Protein AF-A0A382N5K3-F1 (afdb_monomer_lite)

pLDDT: mean 93.01, std 13.48, range [30.44, 98.94]

InterPro domains:
  IPR003785 Creatininase/formamide hydrolase [PF02633] (1-190)
  IPR003785 Creatininase/formamide hydrolase [PTHR35005] (1-128)
  IPR024087 Creatininase-like superfamily [G3DSA:3.40.50.10310] (1-238)
  IPR024087 Creatininase-like superfamily [G3DSA:3.40.50.10310] (290-374)
  IPR024087 Creatininase-like superfamily [SSF102215] (1-227)
  IPR024087 Creatininase-like superfamily [SSF102215] (293-371)

Sequence (375 aa):
WMDVRDALNSGKTTAIIPTGGVEPNGPWLVTGKHNYVLRSNCDAIARELGNALCTPIVKLVPEGSIDPPSGHMQSPGTLSLQQETFEALLTDVAHSLKMHGFENIIFIGDSGGNQGGQRAVADALNSAWGSDAVVGHVQGYYDYGSVGQYMAEQGLVDGEGDGLHDDPVIALNMFHADPRSIRFDERVAAGFASINGVSIADRVKSLEYARQIVGFRAESTAGLIRETIENGGTLPAPQRQGGAGRGGRGRGAGPGGQQRPAPDPRTMGGGDCRANEYNCSDTPNPLPEAKTAWIEEMTWMDVRDAIASGKTTAIVSTGGIEPNGPWLVTGKHNYVLRANCPAIAANLGNAVCAPVIEFVPEGSIEPQSGHMRSP

Organism: NCBI:txid408172

Foldseek 3Di:
DVVVVVLVVVQLQEEEAEEFFQFFQFLFFFSRLRLLLCLLQVVLLSVLLVNHDYDRYNHEFAQADCVVGDHRSLFFLGHYDDLVVLLVVLLVVQLLSLLQRRQEYEYEYQDPRVQPSLQVSQVVVLVVCPNSHFGAYLDCLNPVVVLQVVVVVVVQHAAAALQANDALLSLLLSVLRPVLSRVLVQCLVLVNQDGNNGGPNPVVVSPVSNVVSSNVSSNVSSVSSVVQVVVRYYDPDPDPPDDDDDDDPDDDDDPPDPPDPDADSQAHSNGGCVSDVSRGVPDQSSGDADPALESSSHHSNNSSVLVVVQQPAEDAAEFEQFDDPPPDHRRNSQVVCVVCVRVVQVVVVNYGYYHYHYHDDQADSVVGDHRSVHD

Structure (mmCIF, N/CA/C/O backbone):
data_AF-A0A382N5K3-F1
#
_entry.id   AF-A0A382N5K3-F1
#
loop_
_atom_site.group_PDB
_atom_site.id
_atom_site.type_symbol
_atom_site.label_atom_id
_atom_site.label_alt_id
_atom_site.label_comp_id
_atom_site.label_asym_id
_atom_site.label_entity_id
_atom_site.label_seq_id
_atom_site.pdbx_PDB_ins_code
_atom_site.Cartn_x
_atom_site.Cartn_y
_atom_site.Cartn_z
_atom_site.occupancy
_atom_site.B_iso_or_equiv
_atom_site.auth_seq_id
_atom_site.auth_comp_id
_atom_site.auth_asym_id
_atom_site.auth_atom_id
_atom_site.pdbx_PDB_model_num
ATOM 1 N N . TRP A 1 1 ? -21.273 -8.707 7.351 1.00 89.00 1 TRP A N 1
ATOM 2 C CA . TRP A 1 1 ? -21.618 -7.954 8.570 1.00 89.00 1 TRP A CA 1
ATOM 3 C C . TRP A 1 1 ? -21.756 -8.894 9.762 1.00 89.00 1 TRP A C 1
ATOM 5 O O . TRP A 1 1 ? -21.170 -8.604 10.789 1.00 89.00 1 TRP A O 1
ATOM 15 N N . MET A 1 2 ? -22.435 -10.051 9.643 1.00 93.56 2 MET A N 1
ATOM 16 C CA . MET A 1 2 ? -22.533 -11.020 10.755 1.00 93.56 2 MET A CA 1
ATOM 17 C C . MET A 1 2 ? -21.156 -11.480 11.261 1.00 93.56 2 MET A C 1
ATOM 19 O O . MET A 1 2 ? -20.932 -11.425 12.462 1.00 93.56 2 MET A O 1
ATOM 23 N N . ASP A 1 3 ? -20.211 -11.791 10.365 1.00 94.25 3 ASP A N 1
ATOM 24 C CA . ASP A 1 3 ? -18.831 -12.128 10.758 1.00 94.25 3 ASP A CA 1
ATOM 25 C C . ASP A 1 3 ? -18.131 -10.994 11.526 1.00 94.25 3 ASP A C 1
ATOM 27 O O . ASP A 1 3 ? -17.411 -11.254 12.483 1.00 94.25 3 ASP A O 1
ATOM 31 N N . VAL A 1 4 ? -18.362 -9.732 11.139 1.00 94.38 4 VAL A N 1
ATOM 32 C CA . VAL A 1 4 ? -17.776 -8.554 11.809 1.00 94.38 4 VAL A CA 1
ATOM 33 C C . VAL A 1 4 ? -18.399 -8.366 13.191 1.00 94.38 4 VAL A C 1
ATOM 35 O O . VAL A 1 4 ? -17.679 -8.240 14.176 1.00 94.38 4 VAL A O 1
ATOM 38 N N . ARG A 1 5 ? -19.733 -8.435 13.288 1.00 94.62 5 ARG A N 1
ATOM 39 C CA . ARG A 1 5 ? -20.462 -8.416 14.563 1.00 94.62 5 ARG A CA 1
ATOM 40 C C . ARG A 1 5 ? -19.958 -9.510 15.507 1.00 94.62 5 ARG A C 1
ATOM 42 O O . ARG A 1 5 ? -19.714 -9.245 16.678 1.00 94.62 5 ARG A O 1
ATOM 49 N N . ASP A 1 6 ? -19.832 -10.738 15.014 1.00 96.00 6 ASP A N 1
ATOM 50 C CA . ASP A 1 6 ? -19.442 -11.882 15.839 1.00 96.00 6 ASP A CA 1
ATOM 51 C C . ASP A 1 6 ? -17.968 -11.796 16.250 1.00 96.00 6 ASP A C 1
ATOM 53 O O . ASP A 1 6 ? -17.633 -12.117 17.389 1.00 96.00 6 ASP A O 1
ATOM 57 N N . ALA A 1 7 ? -17.105 -11.265 15.379 1.00 96.56 7 ALA A N 1
ATOM 58 C CA . ALA A 1 7 ? -15.726 -10.937 15.710 1.00 96.56 7 ALA A CA 1
ATOM 59 C C . ALA A 1 7 ? -15.641 -9.899 16.844 1.00 96.56 7 ALA A C 1
ATOM 61 O O . ALA A 1 7 ? -14.952 -10.153 17.836 1.00 96.56 7 ALA A O 1
ATOM 62 N N . LEU A 1 8 ? -16.380 -8.787 16.747 1.00 96.75 8 LEU A N 1
ATOM 63 C CA . LEU A 1 8 ? -16.470 -7.769 17.804 1.00 96.75 8 LEU A CA 1
ATOM 64 C C . LEU A 1 8 ? -16.959 -8.389 19.123 1.00 96.75 8 LEU A C 1
ATOM 66 O O . LEU A 1 8 ? -16.294 -8.263 20.148 1.00 96.75 8 LEU A O 1
ATOM 70 N N . ASN A 1 9 ? -18.050 -9.164 19.081 1.00 97.19 9 ASN A N 1
ATOM 71 C CA . ASN A 1 9 ? -18.594 -9.869 20.249 1.00 97.19 9 ASN A CA 1
ATOM 72 C C . ASN A 1 9 ? -17.611 -10.882 20.863 1.00 97.19 9 ASN A C 1
ATOM 74 O O . ASN A 1 9 ? -17.694 -11.179 22.053 1.00 97.19 9 ASN A O 1
ATOM 78 N N . SER A 1 10 ? -16.691 -11.426 20.061 1.00 97.75 10 SER A N 1
ATOM 79 C CA . SER A 1 10 ? -15.629 -12.337 20.508 1.00 97.75 10 SER A CA 1
ATOM 80 C C . SER A 1 10 ? -14.368 -11.629 21.025 1.00 97.75 10 SER A C 1
ATOM 82 O O . SER A 1 10 ? -13.403 -12.302 21.383 1.00 97.75 10 SER A O 1
ATOM 84 N N . GLY A 1 11 ? -14.361 -10.292 21.079 1.00 97.62 11 GLY A N 1
ATOM 85 C CA . GLY A 1 11 ? -13.254 -9.495 21.616 1.00 97.62 11 GLY A CA 1
ATOM 86 C C . GLY A 1 11 ? -12.264 -8.971 20.573 1.00 97.62 11 GLY A C 1
ATOM 87 O O . GLY A 1 11 ? -11.154 -8.588 20.936 1.00 97.62 11 GLY A O 1
ATOM 88 N N . LYS A 1 12 ? -12.622 -8.940 19.281 1.00 98.25 12 LYS A N 1
ATOM 89 C CA . LYS A 1 12 ? -11.811 -8.276 18.246 1.00 98.25 12 LYS A CA 1
ATOM 90 C C . LYS A 1 12 ? -12.012 -6.754 18.284 1.00 98.25 12 LYS A C 1
ATOM 92 O O . LYS A 1 12 ? -12.734 -6.217 17.454 1.00 98.25 12 LYS A O 1
ATOM 97 N N . THR A 1 13 ? -11.414 -6.064 19.251 1.00 98.25 13 THR A N 1
ATOM 98 C CA . THR A 1 13 ? -11.670 -4.632 19.511 1.00 98.25 13 THR A CA 1
ATOM 99 C C . THR A 1 13 ? -10.758 -3.664 18.751 1.00 98.25 13 THR A C 1
ATOM 101 O O . THR A 1 13 ? -10.991 -2.454 18.787 1.00 98.25 13 THR A O 1
ATOM 104 N N . THR A 1 14 ? -9.745 -4.167 18.039 1.00 98.88 14 THR A N 1
ATOM 105 C CA . THR A 1 14 ? -8.771 -3.340 17.309 1.00 98.88 14 THR A CA 1
ATOM 106 C C . THR A 1 14 ? -9.018 -3.366 15.799 1.00 98.88 14 THR A C 1
ATOM 108 O O . THR A 1 14 ? -9.043 -4.431 15.184 1.00 98.88 14 THR A O 1
ATOM 111 N N . ALA A 1 15 ? -9.133 -2.197 15.176 1.00 98.88 15 ALA A N 1
ATOM 112 C CA . ALA A 1 15 ? -9.129 -2.035 13.727 1.00 98.88 15 ALA A CA 1
ATOM 113 C C . ALA A 1 15 ? -7.782 -1.479 13.253 1.00 98.88 15 ALA A C 1
ATOM 115 O O . ALA A 1 15 ? -7.290 -0.485 13.784 1.00 98.88 15 ALA A O 1
ATOM 116 N N . ILE A 1 16 ? -7.205 -2.095 12.223 1.00 98.94 16 ILE A N 1
ATOM 117 C CA . ILE A 1 16 ? -6.005 -1.613 11.537 1.00 98.94 16 ILE A CA 1
ATOM 118 C C . ILE A 1 16 ? -6.429 -1.025 10.192 1.00 98.94 16 ILE A C 1
ATOM 120 O O . ILE A 1 16 ? -7.045 -1.715 9.379 1.00 98.94 16 ILE A O 1
ATOM 124 N N . ILE A 1 17 ? -6.064 0.235 9.957 1.00 98.88 17 ILE A N 1
ATOM 125 C CA . ILE A 1 17 ? -6.248 0.968 8.705 1.00 98.88 17 ILE A CA 1
ATOM 126 C C . ILE A 1 17 ? -4.888 1.049 7.992 1.00 98.88 17 ILE A C 1
ATOM 128 O O . ILE A 1 17 ? -4.087 1.953 8.272 1.00 98.88 17 ILE A O 1
ATOM 132 N N . PRO A 1 18 ? -4.583 0.101 7.087 1.00 98.75 18 PRO A N 1
ATOM 133 C CA . PRO A 1 18 ? -3.370 0.143 6.286 1.00 98.75 18 PRO A CA 1
ATOM 134 C C . PRO A 1 18 ? -3.488 1.161 5.146 1.00 98.75 18 PRO A C 1
ATOM 136 O O . PRO A 1 18 ? -4.439 1.131 4.364 1.00 98.75 18 PRO A O 1
ATOM 139 N N . THR A 1 19 ? -2.488 2.032 5.006 1.00 98.62 19 THR A N 1
ATOM 140 C CA . THR A 1 19 ? -2.366 2.969 3.877 1.00 98.62 19 THR A CA 1
ATOM 141 C C . THR A 1 19 ? -1.149 2.608 3.032 1.00 98.62 19 THR A C 1
ATOM 143 O O . THR A 1 19 ? -0.037 2.467 3.548 1.00 98.62 19 THR A O 1
ATOM 146 N N . GLY A 1 20 ? -1.379 2.397 1.738 1.00 97.31 20 GLY A N 1
ATOM 147 C CA . GLY A 1 20 ? -0.373 1.978 0.771 1.00 97.31 20 GLY A CA 1
ATOM 148 C C . GLY A 1 20 ? 0.094 3.140 -0.095 1.00 97.31 20 GLY A C 1
ATOM 149 O O . GLY A 1 20 ? 0.580 4.127 0.445 1.00 97.31 20 GLY A O 1
ATOM 150 N N . GLY A 1 21 ? -0.042 2.995 -1.413 1.00 97.00 21 GLY A N 1
ATOM 151 C CA . GLY A 1 21 ? 0.342 4.000 -2.406 1.00 97.00 21 GLY A CA 1
ATOM 152 C C . GLY A 1 21 ? 0.376 3.435 -3.827 1.00 97.00 21 GLY A C 1
ATOM 153 O O . GLY A 1 21 ? 0.348 2.212 -4.022 1.00 97.00 21 GLY A O 1
ATOM 154 N N . VAL A 1 22 ? 0.414 4.325 -4.820 1.00 98.19 22 VAL A N 1
ATOM 155 C CA . VAL A 1 22 ? 0.594 3.989 -6.242 1.00 98.19 22 VAL A CA 1
ATOM 156 C C . VAL A 1 22 ? 1.624 4.952 -6.812 1.00 98.19 22 VAL A C 1
ATOM 158 O O . VAL A 1 22 ? 1.300 6.089 -7.150 1.00 98.19 22 VAL A O 1
ATOM 161 N N . GLU A 1 23 ? 2.862 4.484 -6.909 1.00 97.06 23 GLU A N 1
ATOM 162 C CA . GLU A 1 23 ? 4.049 5.289 -7.216 1.00 97.06 23 GLU A CA 1
ATOM 163 C C . GLU A 1 23 ? 5.037 4.477 -8.077 1.00 97.06 23 GLU A C 1
ATOM 165 O O . GLU A 1 23 ? 4.904 3.258 -8.166 1.00 97.06 23 GLU A O 1
ATOM 170 N N . PRO A 1 24 ? 6.031 5.081 -8.750 1.00 96.75 24 PRO A N 1
ATOM 171 C CA . PRO A 1 24 ? 7.005 4.326 -9.524 1.00 96.75 24 PRO A CA 1
ATOM 172 C C . PRO A 1 24 ? 8.038 3.653 -8.605 1.00 96.75 24 PRO A C 1
ATOM 174 O O . PRO A 1 24 ? 8.529 4.275 -7.669 1.00 96.75 24 PRO A O 1
ATOM 177 N N . ASN A 1 25 ? 8.426 2.410 -8.906 1.00 94.81 25 ASN A N 1
ATOM 178 C CA . ASN A 1 25 ? 9.284 1.576 -8.045 1.00 94.81 25 ASN A CA 1
ATOM 179 C C . ASN A 1 25 ? 10.436 0.938 -8.830 1.00 94.81 25 ASN A C 1
ATOM 181 O O . ASN A 1 25 ? 10.655 -0.273 -8.809 1.00 94.81 25 ASN A O 1
ATOM 185 N N . GLY A 1 26 ? 11.113 1.759 -9.631 1.00 93.00 26 GLY A N 1
ATOM 186 C CA . GLY A 1 26 ? 12.071 1.276 -10.609 1.00 93.00 26 GLY A CA 1
ATOM 187 C C . GLY A 1 26 ? 11.402 0.463 -11.730 1.00 93.00 26 GLY A C 1
ATOM 188 O O . GLY A 1 26 ? 10.174 0.394 -11.834 1.00 93.00 26 GLY A O 1
ATOM 189 N N . PRO A 1 27 ? 12.204 -0.134 -12.618 1.00 95.00 27 PRO A N 1
ATOM 190 C CA . PRO A 1 27 ? 11.717 -0.885 -13.781 1.00 95.00 27 PRO A CA 1
ATOM 191 C C . PRO A 1 27 ? 11.106 -2.254 -13.437 1.00 95.00 27 PRO A C 1
ATOM 193 O O . PRO A 1 27 ? 10.525 -2.894 -14.310 1.00 95.00 27 PRO A O 1
ATOM 196 N N . TRP A 1 28 ? 11.258 -2.730 -12.196 1.00 95.19 28 TRP A N 1
ATOM 197 C CA . TRP A 1 28 ? 10.995 -4.125 -11.836 1.00 95.19 28 TRP A CA 1
ATOM 198 C C . TRP A 1 28 ? 9.735 -4.337 -11.000 1.00 95.19 28 TRP A C 1
ATOM 200 O O . TRP A 1 28 ? 9.065 -5.360 -11.145 1.00 95.19 28 TRP A O 1
ATOM 210 N N . LEU A 1 29 ? 9.435 -3.406 -10.095 1.00 97.56 29 LEU A N 1
ATOM 211 C CA . LEU A 1 29 ? 8.320 -3.521 -9.162 1.00 97.56 29 LEU A CA 1
ATOM 212 C C . LEU A 1 29 ? 7.109 -2.799 -9.744 1.00 97.56 29 LEU A C 1
ATOM 214 O O . LEU A 1 29 ? 7.210 -1.713 -10.322 1.00 97.56 29 LEU A O 1
ATOM 218 N N . VAL A 1 30 ? 5.940 -3.403 -9.568 1.00 98.38 30 VAL A N 1
ATOM 219 C CA . VAL A 1 30 ? 4.679 -2.776 -9.969 1.00 98.38 30 VAL A CA 1
ATOM 220 C C . VAL A 1 30 ? 4.424 -1.496 -9.168 1.00 98.38 30 VAL A C 1
ATOM 222 O O . VAL A 1 30 ? 4.906 -1.335 -8.043 1.00 98.38 30 VAL A O 1
ATOM 225 N N . THR A 1 31 ? 3.647 -0.571 -9.728 1.00 98.31 31 THR A N 1
ATOM 226 C CA . THR A 1 31 ? 3.395 0.733 -9.098 1.00 98.31 31 THR A CA 1
ATOM 227 C C . THR A 1 31 ? 2.653 0.615 -7.760 1.00 98.31 31 THR A C 1
ATOM 229 O O . THR A 1 31 ? 2.817 1.454 -6.880 1.00 98.31 31 THR A O 1
ATOM 232 N N . GLY A 1 32 ? 1.910 -0.475 -7.544 1.00 98.00 32 GLY A N 1
ATOM 233 C CA . GLY A 1 32 ? 1.246 -0.800 -6.282 1.00 98.00 32 GLY A CA 1
ATOM 234 C C . GLY A 1 32 ? 2.128 -1.450 -5.207 1.00 98.00 32 GLY A C 1
ATOM 235 O O . GLY A 1 32 ? 1.567 -2.139 -4.353 1.00 98.00 32 GLY A O 1
ATOM 236 N N . LYS A 1 33 ? 3.465 -1.296 -5.234 1.00 97.81 33 LYS A N 1
ATOM 237 C CA . LYS A 1 33 ? 4.442 -1.879 -4.275 1.00 97.81 33 LYS A CA 1
ATOM 238 C C . LYS A 1 33 ? 3.911 -1.952 -2.843 1.00 97.81 33 LYS A C 1
ATOM 240 O O . LYS A 1 33 ? 3.768 -3.038 -2.280 1.00 97.81 33 LYS A O 1
ATOM 245 N N . HIS A 1 34 ? 3.522 -0.802 -2.305 1.00 97.88 34 HIS A N 1
ATOM 246 C CA . HIS A 1 34 ? 3.018 -0.650 -0.942 1.00 97.88 34 HIS A CA 1
ATOM 247 C C . HIS A 1 34 ? 1.758 -1.476 -0.659 1.00 97.88 34 HIS A C 1
ATOM 249 O O . HIS A 1 34 ? 1.601 -2.060 0.414 1.00 97.88 34 HIS A O 1
ATOM 255 N N . ASN A 1 35 ? 0.868 -1.592 -1.645 1.00 98.31 35 ASN A N 1
ATOM 256 C CA . ASN A 1 35 ? -0.360 -2.371 -1.518 1.00 98.31 35 ASN A CA 1
ATOM 257 C C . ASN A 1 35 ? -0.049 -3.875 -1.446 1.00 98.31 35 ASN A C 1
ATOM 259 O O . ASN A 1 35 ? -0.717 -4.596 -0.711 1.00 98.31 35 ASN A O 1
ATOM 263 N N . TYR A 1 36 ? 0.965 -4.365 -2.168 1.00 98.50 36 TYR A N 1
ATOM 264 C CA . TYR A 1 36 ? 1.401 -5.766 -2.082 1.00 98.50 36 TYR A CA 1
ATOM 265 C C . TYR A 1 36 ? 2.093 -6.082 -0.755 1.00 98.50 36 TYR A C 1
ATOM 267 O O . TYR A 1 36 ? 1.826 -7.134 -0.171 1.00 98.50 36 TYR A O 1
ATOM 275 N N . VAL A 1 37 ? 2.911 -5.160 -0.242 1.00 98.56 37 VAL A N 1
ATOM 276 C CA . VAL A 1 37 ? 3.500 -5.273 1.100 1.00 98.56 37 VAL A CA 1
ATOM 277 C C . VAL A 1 37 ? 2.395 -5.415 2.158 1.00 98.56 37 VAL A C 1
ATOM 279 O O . VAL A 1 37 ? 2.387 -6.368 2.940 1.00 98.56 37 VAL A O 1
ATOM 282 N N . LEU A 1 38 ? 1.401 -4.523 2.137 1.00 98.69 38 LEU A N 1
ATOM 283 C CA . LEU A 1 38 ? 0.318 -4.505 3.126 1.00 98.69 38 LEU A CA 1
ATOM 284 C C . LEU A 1 38 ? -0.664 -5.680 2.997 1.00 98.69 38 LEU A C 1
ATOM 286 O O . LEU A 1 38 ? -1.230 -6.087 4.012 1.00 98.69 38 LEU A O 1
ATOM 290 N N . ARG A 1 39 ? -0.830 -6.270 1.800 1.00 97.69 39 ARG A N 1
ATOM 291 C CA . ARG A 1 39 ? -1.614 -7.511 1.610 1.00 97.69 39 ARG A CA 1
ATOM 292 C C . ARG A 1 39 ? -1.066 -8.668 2.447 1.00 97.69 39 ARG A C 1
ATOM 294 O O . ARG A 1 39 ? -1.855 -9.467 2.938 1.00 97.69 39 ARG A O 1
ATOM 301 N N . SER A 1 40 ? 0.256 -8.752 2.608 1.00 96.56 40 SER A N 1
ATOM 302 C CA . SER A 1 40 ? 0.888 -9.757 3.473 1.00 96.56 40 SER A CA 1
ATOM 303 C C . SER A 1 40 ? 0.898 -9.316 4.931 1.00 96.56 40 SER A C 1
ATOM 305 O O . SER A 1 40 ? 0.522 -10.076 5.821 1.00 96.56 40 SER A O 1
ATOM 307 N N . ASN A 1 41 ? 1.327 -8.078 5.181 1.00 98.69 41 ASN A N 1
ATOM 308 C CA . ASN A 1 41 ? 1.678 -7.661 6.531 1.00 98.69 41 ASN A CA 1
ATOM 309 C C . ASN A 1 41 ? 0.451 -7.408 7.409 1.00 98.69 41 ASN A C 1
ATOM 311 O O . ASN A 1 41 ? 0.492 -7.759 8.581 1.00 98.69 41 ASN A O 1
ATOM 315 N N . CYS A 1 42 ? -0.648 -6.851 6.882 1.00 98.62 42 CYS A N 1
ATOM 316 C CA . CYS A 1 42 ? -1.798 -6.533 7.734 1.00 98.62 42 CYS A CA 1
ATOM 317 C C . CYS A 1 42 ? -2.433 -7.798 8.338 1.00 98.62 42 CYS A C 1
ATOM 319 O O . CYS A 1 42 ? -2.668 -7.839 9.543 1.00 98.62 42 CYS A O 1
ATOM 321 N N . ASP A 1 43 ? -2.642 -8.855 7.539 1.00 97.44 43 ASP A N 1
ATOM 322 C CA . ASP A 1 43 ? -3.165 -10.136 8.047 1.00 97.44 43 ASP A CA 1
ATOM 323 C C . ASP A 1 43 ? -2.217 -10.754 9.085 1.00 97.44 43 ASP A C 1
ATOM 325 O O . ASP A 1 43 ? -2.663 -11.173 10.154 1.00 97.44 43 ASP A O 1
ATOM 329 N N . ALA A 1 44 ? -0.907 -10.746 8.817 1.00 98.81 44 ALA A N 1
ATOM 330 C CA . ALA A 1 44 ? 0.090 -11.264 9.749 1.00 98.81 44 ALA A CA 1
ATOM 331 C C . ALA A 1 44 ? 0.092 -10.493 11.084 1.00 98.81 44 ALA A C 1
ATOM 333 O O . ALA A 1 44 ? 0.045 -11.113 12.145 1.00 98.81 44 ALA A O 1
ATOM 334 N N . ILE A 1 45 ? 0.046 -9.156 11.043 1.00 98.94 45 ILE A N 1
ATOM 335 C CA . ILE A 1 45 ? -0.051 -8.296 12.234 1.00 98.94 45 ILE A CA 1
ATOM 336 C C . ILE A 1 45 ? -1.356 -8.564 12.995 1.00 98.94 45 ILE A C 1
ATOM 338 O O . ILE A 1 45 ? -1.348 -8.705 14.217 1.00 98.94 45 ILE A O 1
ATOM 342 N N . ALA A 1 46 ? -2.490 -8.656 12.294 1.00 98.75 46 ALA A N 1
ATOM 343 C CA . ALA A 1 46 ? -3.786 -8.876 12.930 1.00 98.75 46 ALA A CA 1
ATOM 344 C C . ALA A 1 46 ? -3.869 -10.243 13.632 1.00 98.75 46 ALA A C 1
ATOM 346 O O . ALA A 1 46 ? -4.477 -10.361 14.703 1.00 98.75 46 ALA A O 1
ATOM 347 N N . ARG A 1 47 ? -3.234 -11.272 13.054 1.00 98.50 47 ARG A N 1
ATOM 348 C CA . ARG A 1 47 ? -3.077 -12.594 13.676 1.00 98.50 47 ARG A CA 1
ATOM 349 C C . ARG A 1 47 ? -2.164 -12.548 14.894 1.00 98.50 47 ARG A C 1
ATOM 351 O O . ARG A 1 47 ? -2.538 -13.115 15.915 1.00 98.50 47 ARG A O 1
ATOM 358 N N . GLU A 1 48 ? -1.035 -11.852 14.798 1.00 98.69 48 GLU A N 1
ATOM 359 C CA . GLU A 1 48 ? -0.072 -11.688 15.894 1.00 98.69 48 GLU A CA 1
ATOM 360 C C . GLU A 1 48 ? -0.679 -10.948 17.100 1.00 98.69 48 GLU A C 1
ATOM 362 O O . GLU A 1 48 ? -0.446 -11.298 18.256 1.00 98.69 48 GLU A O 1
ATOM 367 N N . LEU A 1 49 ? -1.531 -9.950 16.852 1.00 98.69 49 LEU A N 1
ATOM 368 C CA . LEU A 1 49 ? -2.287 -9.270 17.908 1.00 98.69 49 LEU A CA 1
ATOM 369 C C . LEU A 1 49 ? -3.375 -10.155 18.525 1.00 98.69 49 LEU A C 1
ATOM 371 O O . LEU A 1 49 ? -3.703 -10.005 19.699 1.00 98.69 49 LEU A O 1
ATOM 375 N N . GLY A 1 50 ? -3.978 -11.050 17.740 1.00 98.38 50 GLY A N 1
ATOM 376 C CA . GLY A 1 50 ? -5.060 -11.936 18.172 1.00 98.38 50 GLY A CA 1
ATOM 377 C C . GLY A 1 50 ? -6.426 -11.252 18.318 1.00 98.38 50 GLY A C 1
ATOM 378 O O . GLY A 1 50 ? -7.447 -11.903 18.094 1.00 98.38 50 GLY A O 1
ATOM 379 N N . ASN A 1 51 ? -6.476 -9.943 18.578 1.00 98.56 51 ASN A N 1
ATOM 380 C CA . ASN A 1 51 ? -7.699 -9.156 18.789 1.00 98.56 51 ASN A CA 1
ATOM 381 C C . ASN A 1 51 ? -7.964 -8.080 17.714 1.00 98.56 51 ASN A C 1
ATOM 383 O O . ASN A 1 51 ? -8.803 -7.204 17.922 1.00 98.56 51 ASN A O 1
ATOM 387 N N . ALA A 1 52 ? -7.276 -8.140 16.571 1.00 98.69 52 ALA A N 1
ATOM 388 C CA . ALA A 1 52 ? -7.390 -7.128 15.524 1.00 98.69 52 ALA A CA 1
ATOM 389 C C . ALA A 1 52 ? -8.057 -7.630 14.230 1.00 98.69 52 ALA A C 1
ATOM 391 O O . ALA A 1 52 ? -8.085 -8.837 13.955 1.00 98.69 52 ALA A O 1
ATOM 392 N N . LEU A 1 53 ? -8.573 -6.681 13.443 1.00 98.38 53 LEU A N 1
ATOM 393 C CA . LEU A 1 53 ? -9.088 -6.836 12.079 1.00 98.38 53 LEU A CA 1
ATOM 394 C C . LEU A 1 53 ? -8.517 -5.736 11.172 1.00 98.38 53 LEU A C 1
ATOM 396 O O . LEU A 1 53 ? -8.318 -4.608 11.613 1.00 98.38 53 LEU A O 1
ATOM 400 N N . CYS A 1 54 ? -8.289 -6.048 9.896 1.00 98.19 54 CYS A N 1
ATOM 401 C CA . CYS A 1 54 ? -7.827 -5.080 8.898 1.00 98.19 54 CYS A CA 1
ATOM 402 C C . CYS A 1 54 ? -8.990 -4.534 8.069 1.00 98.19 54 CYS A C 1
ATOM 404 O O . CYS A 1 54 ? -9.833 -5.302 7.598 1.00 98.19 54 CYS A O 1
ATOM 406 N N . THR A 1 55 ? -8.999 -3.226 7.815 1.00 97.81 55 THR A N 1
ATOM 407 C CA . THR A 1 55 ? -9.800 -2.656 6.724 1.00 97.81 55 THR A CA 1
ATOM 408 C C . THR A 1 55 ? -9.165 -2.984 5.370 1.00 97.81 55 THR A C 1
ATOM 410 O O . THR A 1 55 ? -8.003 -3.405 5.312 1.00 97.81 55 THR A O 1
ATOM 413 N N . PRO A 1 56 ? -9.866 -2.746 4.246 1.00 97.12 56 PRO A N 1
ATOM 414 C CA . PRO A 1 56 ? -9.196 -2.664 2.957 1.00 97.12 56 PRO A CA 1
ATOM 415 C C . PRO A 1 56 ? -8.079 -1.618 2.972 1.00 97.12 56 PRO A C 1
ATOM 417 O O . PRO A 1 56 ? -8.099 -0.671 3.763 1.00 97.12 56 PRO A O 1
ATOM 420 N N . ILE A 1 57 ? -7.092 -1.813 2.100 1.00 98.38 57 ILE A N 1
ATOM 421 C CA . ILE A 1 57 ? -5.938 -0.921 1.996 1.00 98.38 57 ILE A CA 1
ATOM 422 C C . ILE A 1 57 ? -6.390 0.387 1.356 1.00 98.38 57 ILE A C 1
ATOM 424 O O . ILE A 1 57 ? -6.947 0.390 0.258 1.00 98.38 57 ILE A O 1
ATOM 428 N N . VAL A 1 58 ? -6.099 1.511 2.004 1.00 98.38 58 VAL A N 1
ATOM 429 C CA . VAL A 1 58 ? -6.220 2.833 1.385 1.00 98.38 58 VAL A CA 1
ATOM 430 C C . VAL A 1 58 ? -5.073 2.980 0.386 1.00 98.38 58 VAL A C 1
ATOM 432 O O . VAL A 1 58 ? -3.929 3.210 0.771 1.00 98.38 58 VAL A O 1
ATOM 435 N N . LYS A 1 59 ? -5.367 2.776 -0.902 1.00 97.12 59 LYS A N 1
ATOM 436 C CA . LYS A 1 59 ? -4.354 2.728 -1.978 1.00 97.12 59 LYS A CA 1
ATOM 437 C C . LYS A 1 59 ? -3.959 4.099 -2.518 1.00 97.12 59 LYS A C 1
ATOM 439 O O . LYS A 1 59 ? -2.920 4.215 -3.153 1.00 97.12 59 LYS A O 1
ATOM 444 N N . LEU A 1 60 ? -4.815 5.103 -2.331 1.00 95.81 60 LEU A N 1
ATOM 445 C CA . LEU A 1 60 ? -4.604 6.456 -2.835 1.00 95.81 60 LEU A CA 1
ATOM 446 C C . LEU A 1 60 ? -4.109 7.331 -1.687 1.00 95.81 60 LEU A C 1
ATOM 448 O O . LEU A 1 60 ? -4.811 7.496 -0.689 1.00 95.81 60 LEU A O 1
ATOM 452 N N . VAL A 1 61 ? -2.898 7.857 -1.832 1.00 97.00 61 VAL A N 1
ATOM 453 C CA . VAL A 1 61 ? -2.181 8.624 -0.806 1.00 97.00 61 VAL A CA 1
ATOM 454 C C . VAL A 1 61 ? -1.454 9.806 -1.462 1.00 97.00 61 VAL A C 1
ATOM 456 O O . VAL A 1 61 ? -1.434 9.894 -2.693 1.00 97.00 61 VAL A O 1
ATOM 459 N N . PRO A 1 62 ? -0.890 10.751 -0.696 1.00 97.81 62 PRO A N 1
ATOM 460 C CA . PRO A 1 62 ? -0.097 11.834 -1.264 1.00 97.81 62 PRO A CA 1
ATOM 461 C C . PRO A 1 62 ? 1.233 11.336 -1.849 1.00 97.81 62 PRO A C 1
ATOM 463 O O . PRO A 1 62 ? 2.123 10.937 -1.111 1.00 97.81 62 PRO A O 1
ATOM 466 N N . GLU A 1 63 ? 1.395 11.436 -3.169 1.00 96.19 63 GLU A N 1
ATOM 467 C CA . GLU A 1 63 ? 2.603 10.999 -3.903 1.00 96.19 63 GLU A CA 1
ATOM 468 C C . GLU A 1 63 ? 3.311 12.166 -4.628 1.00 96.19 63 GLU A C 1
ATOM 470 O O . GLU A 1 63 ? 4.212 12.003 -5.456 1.00 96.19 63 GLU A O 1
ATOM 475 N N . GLY A 1 64 ? 2.897 13.396 -4.319 1.00 94.19 64 GLY A N 1
ATOM 476 C CA . GLY A 1 64 ? 3.386 14.627 -4.933 1.00 94.19 64 GLY A CA 1
ATOM 477 C C . GLY A 1 64 ? 2.263 15.501 -5.484 1.00 94.19 64 GLY A C 1
ATOM 478 O O . GLY A 1 64 ? 1.088 15.125 -5.479 1.00 94.19 64 GLY A O 1
ATOM 479 N N . SER A 1 65 ? 2.627 16.701 -5.938 1.00 94.88 65 SER A N 1
ATOM 480 C CA . SER A 1 65 ? 1.673 17.669 -6.490 1.00 94.88 65 SER A CA 1
ATOM 481 C C . SER A 1 65 ? 1.109 17.166 -7.814 1.00 94.88 65 SER A C 1
ATOM 483 O O . SER A 1 65 ? 1.857 16.640 -8.634 1.00 94.88 65 SER A O 1
ATOM 485 N N . ILE A 1 66 ? -0.195 17.353 -8.025 1.00 95.25 66 ILE A N 1
ATOM 486 C CA . ILE A 1 66 ? -0.885 16.959 -9.262 1.00 95.25 66 ILE A CA 1
ATOM 487 C C . ILE A 1 66 ? -0.618 17.973 -10.385 1.00 95.25 66 ILE A C 1
ATOM 489 O O . ILE A 1 66 ? -0.286 17.573 -11.498 1.00 95.25 66 ILE A O 1
ATOM 493 N N . ASP A 1 67 ? -0.730 19.274 -10.091 1.00 94.00 67 ASP A N 1
ATOM 494 C CA . ASP A 1 67 ? -0.530 20.355 -11.061 1.00 94.00 67 ASP A CA 1
ATOM 495 C C . ASP A 1 67 ? 0.198 21.564 -10.425 1.00 94.00 67 ASP A C 1
ATOM 497 O O . ASP A 1 67 ? -0.316 22.140 -9.460 1.00 94.00 67 ASP A O 1
ATOM 501 N N . PRO A 1 68 ? 1.393 21.950 -10.920 1.00 94.81 68 PRO A N 1
ATOM 502 C CA . PRO A 1 68 ? 2.224 21.172 -11.841 1.00 94.81 68 PRO A CA 1
ATOM 503 C C . PRO A 1 68 ? 2.723 19.872 -11.176 1.00 94.81 68 PRO A C 1
ATOM 505 O O . PRO A 1 68 ? 2.921 19.848 -9.955 1.00 94.81 68 PRO A O 1
ATOM 508 N N . PRO A 1 69 ? 2.971 18.800 -11.951 1.00 95.12 69 PRO A N 1
ATOM 509 C CA . PRO A 1 69 ? 3.389 17.516 -11.403 1.00 95.12 69 PRO A CA 1
ATOM 510 C C . PRO A 1 69 ? 4.743 17.600 -10.687 1.00 95.12 69 PRO A C 1
ATOM 512 O O . PRO A 1 69 ? 5.734 18.107 -11.228 1.00 95.12 69 PRO A O 1
ATOM 515 N N . SER A 1 70 ? 4.802 17.065 -9.467 1.00 93.81 70 SER A N 1
ATOM 516 C CA . SER A 1 70 ? 6.021 16.996 -8.652 1.00 93.81 70 SER A CA 1
ATOM 517 C C . SER A 1 70 ? 6.160 15.640 -7.958 1.00 93.81 70 SER A C 1
ATOM 519 O O . SER A 1 70 ? 5.193 14.892 -7.849 1.00 93.81 70 SER A O 1
ATOM 521 N N . GLY A 1 71 ? 7.363 15.301 -7.489 1.00 93.00 71 GLY A N 1
ATOM 522 C CA . GLY A 1 71 ? 7.594 14.015 -6.823 1.00 93.00 71 GLY A CA 1
ATOM 523 C C . GLY A 1 71 ? 7.283 12.833 -7.744 1.00 93.00 71 GLY A C 1
ATOM 524 O O . GLY A 1 71 ? 7.654 12.845 -8.918 1.00 93.00 71 GLY A O 1
ATOM 525 N N . HIS A 1 72 ? 6.575 11.830 -7.230 1.00 95.69 72 HIS A N 1
ATOM 526 C CA . HIS A 1 72 ? 6.234 10.630 -7.991 1.00 95.69 72 HIS A CA 1
ATOM 527 C C . HIS A 1 72 ? 5.198 10.896 -9.092 1.00 95.69 72 HIS A C 1
ATOM 529 O O . HIS A 1 72 ? 5.184 10.163 -10.082 1.00 95.69 72 HIS A O 1
ATOM 535 N N . MET A 1 73 ? 4.410 11.979 -9.013 1.00 96.31 73 MET A N 1
ATOM 536 C CA . MET A 1 73 ? 3.470 12.387 -10.079 1.00 96.31 73 MET A CA 1
ATOM 537 C C . MET A 1 73 ? 4.155 12.731 -11.411 1.00 96.31 73 MET A C 1
ATOM 539 O O . MET A 1 73 ? 3.485 12.888 -12.428 1.00 96.31 73 MET A O 1
ATOM 543 N N . GLN A 1 74 ? 5.487 12.833 -11.435 1.00 95.12 74 GLN A N 1
ATOM 544 C CA . GLN A 1 74 ? 6.263 12.993 -12.669 1.00 95.12 74 GLN A CA 1
ATOM 545 C C . GLN A 1 74 ? 6.386 11.693 -13.480 1.00 95.12 74 GLN A C 1
ATOM 547 O O . GLN A 1 74 ? 6.752 11.743 -14.652 1.00 95.12 74 GLN A O 1
ATOM 552 N N . SER A 1 75 ? 6.103 10.534 -12.874 1.00 96.81 75 SER A N 1
ATOM 553 C CA . SER A 1 75 ? 6.183 9.230 -13.537 1.00 96.81 75 SER A CA 1
ATOM 554 C C . SER A 1 75 ? 4.798 8.707 -13.938 1.00 96.81 75 SER A C 1
ATOM 556 O O . SER A 1 75 ? 3.852 8.821 -13.155 1.00 96.81 75 SER A O 1
ATOM 558 N N . PRO A 1 76 ? 4.662 8.090 -15.126 1.00 97.00 76 PRO A N 1
ATOM 559 C CA . PRO A 1 76 ? 3.432 7.421 -15.537 1.00 97.00 76 PRO A CA 1
ATOM 560 C C . PRO A 1 76 ? 2.985 6.345 -14.540 1.00 97.00 76 PRO A C 1
ATOM 562 O O . PRO A 1 76 ? 3.795 5.559 -14.054 1.00 97.00 76 PRO A O 1
ATOM 565 N N . GLY A 1 77 ? 1.679 6.294 -14.277 1.00 96.88 77 GLY A N 1
ATOM 566 C CA . GLY A 1 77 ? 1.053 5.302 -13.397 1.00 96.88 77 GLY A CA 1
ATOM 567 C C . GLY A 1 77 ? 0.805 5.776 -11.969 1.00 96.88 77 GLY A C 1
ATOM 568 O O . GLY A 1 77 ? -0.067 5.212 -11.315 1.00 96.88 77 GLY A O 1
ATOM 569 N N . THR A 1 78 ? 1.487 6.828 -11.509 1.00 97.88 78 THR A N 1
ATOM 570 C CA . THR A 1 78 ? 1.264 7.398 -10.174 1.00 97.88 78 THR A CA 1
ATOM 571 C C . THR A 1 78 ? -0.157 7.937 -10.022 1.00 97.88 78 THR A C 1
ATOM 573 O O . THR A 1 78 ? -0.663 8.629 -10.908 1.00 97.88 78 THR A O 1
ATOM 576 N N . LEU A 1 79 ? -0.785 7.666 -8.875 1.00 97.44 79 LEU A N 1
ATOM 577 C CA . LEU A 1 79 ? -2.076 8.237 -8.488 1.00 97.44 79 LEU A CA 1
ATOM 578 C C . LEU A 1 79 ? -1.946 8.899 -7.112 1.00 97.44 79 LEU A C 1
ATOM 580 O O . LEU A 1 79 ? -1.804 8.211 -6.107 1.00 97.44 79 LEU A O 1
ATOM 584 N N . SER A 1 80 ? -2.022 10.232 -7.079 1.00 97.19 80 SER A N 1
ATOM 585 C CA . SER A 1 80 ? -1.833 11.036 -5.865 1.00 97.19 80 SER A CA 1
ATOM 586 C C . SER A 1 80 ? -3.150 11.634 -5.364 1.00 97.19 80 SER A C 1
ATOM 588 O O . SER A 1 80 ? -3.953 12.130 -6.160 1.00 97.19 80 SER A O 1
ATOM 590 N N . LEU A 1 81 ? -3.355 11.638 -4.045 1.00 97.38 81 LEU A N 1
ATOM 591 C CA . LEU A 1 81 ? -4.332 12.507 -3.382 1.00 97.38 81 LEU A CA 1
ATOM 592 C C . LEU A 1 81 ? -3.670 13.797 -2.897 1.00 97.38 81 LEU A C 1
ATOM 594 O O . LEU 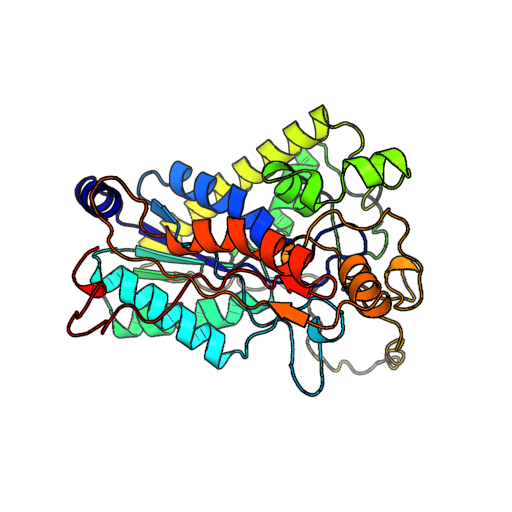A 1 81 ? -2.496 13.823 -2.537 1.00 97.38 81 LEU A O 1
ATOM 598 N N . GLN A 1 82 ? -4.463 14.864 -2.804 1.00 97.44 82 GLN A N 1
ATOM 599 C CA . GLN A 1 82 ? -4.072 16.013 -1.989 1.00 97.44 82 GLN A CA 1
ATOM 600 C C . GLN A 1 82 ? -4.071 15.619 -0.509 1.00 97.44 82 GLN A C 1
ATOM 602 O O . GLN A 1 82 ? -4.878 14.783 -0.089 1.00 97.44 82 GLN A O 1
ATOM 607 N N . GLN A 1 83 ? -3.197 16.250 0.277 1.00 97.00 83 GLN A N 1
ATOM 608 C CA . GLN A 1 83 ? -3.041 15.958 1.703 1.00 97.00 83 GLN A CA 1
ATOM 609 C C . GLN A 1 83 ? -4.379 16.057 2.447 1.00 97.00 83 GLN A C 1
ATOM 611 O O . GLN A 1 83 ? -4.750 15.147 3.181 1.00 97.00 83 GLN A O 1
ATOM 616 N N . GLU A 1 84 ? -5.151 17.110 2.187 1.00 97.56 84 GLU A N 1
ATOM 617 C CA . GLU A 1 84 ? -6.426 17.364 2.860 1.00 97.56 84 GLU A CA 1
ATOM 618 C C . GLU A 1 84 ? -7.487 16.321 2.482 1.00 97.56 84 GLU A C 1
ATOM 620 O O . GLU A 1 84 ? -8.334 15.962 3.294 1.00 97.56 84 GLU A O 1
ATOM 625 N N . THR A 1 85 ? -7.433 15.800 1.251 1.00 98.38 85 THR A N 1
ATOM 626 C CA . THR A 1 85 ? -8.342 14.732 0.800 1.00 98.38 85 THR A CA 1
ATOM 627 C C . THR A 1 85 ? -7.982 13.396 1.442 1.00 98.38 85 THR A C 1
ATOM 629 O O . THR A 1 85 ? -8.872 12.641 1.826 1.00 98.38 85 THR A O 1
ATOM 632 N N . PHE A 1 86 ? -6.686 13.108 1.579 1.00 98.62 86 PHE A N 1
ATOM 633 C CA . PHE A 1 86 ? -6.211 11.918 2.276 1.00 98.62 86 PHE A CA 1
ATOM 634 C C . PHE A 1 86 ? -6.612 11.941 3.755 1.00 98.62 86 PHE A C 1
ATOM 636 O O . PHE A 1 86 ? -7.171 10.965 4.247 1.00 98.62 86 PHE A O 1
ATOM 643 N N . GLU A 1 87 ? -6.404 13.062 4.447 1.00 98.81 87 GLU A N 1
ATOM 644 C CA . GLU A 1 87 ? -6.7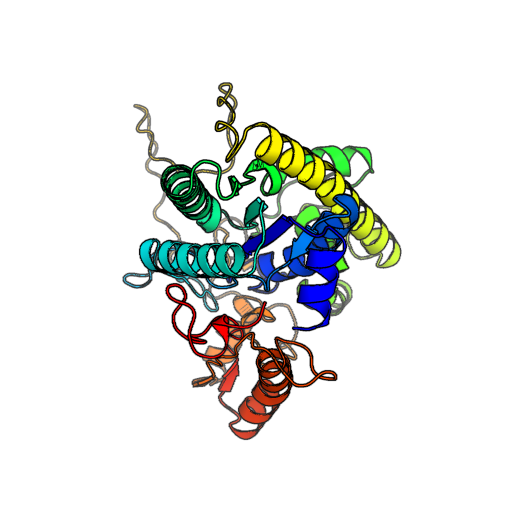99 13.207 5.850 1.00 98.81 87 GLU A CA 1
ATOM 645 C C . GLU A 1 87 ? -8.316 13.090 6.037 1.00 98.81 87 GLU A C 1
ATOM 647 O O . GLU A 1 87 ? -8.754 12.339 6.905 1.00 98.81 87 GLU A O 1
ATOM 652 N N . ALA A 1 88 ? -9.119 13.731 5.177 1.00 98.69 88 ALA A N 1
ATOM 653 C CA . ALA A 1 88 ? -10.577 13.607 5.218 1.00 98.69 88 ALA A CA 1
ATOM 654 C C . ALA A 1 88 ? -11.047 12.152 5.038 1.00 98.69 88 ALA A C 1
ATOM 656 O O . ALA A 1 88 ? -11.889 11.675 5.798 1.00 98.69 88 ALA A O 1
ATOM 657 N N . LEU A 1 89 ? -10.457 11.418 4.086 1.00 98.44 89 LEU A N 1
ATOM 658 C CA . LEU A 1 89 ? -10.747 9.998 3.888 1.00 98.44 89 LEU A CA 1
ATOM 659 C C . LEU A 1 89 ? -10.427 9.176 5.146 1.00 98.44 89 LEU A C 1
ATOM 661 O O . LEU A 1 89 ? -11.248 8.369 5.577 1.00 98.44 89 LEU A O 1
ATOM 665 N N . LEU A 1 90 ? -9.250 9.372 5.747 1.00 98.88 90 LEU A N 1
ATOM 666 C CA . LEU A 1 90 ? -8.864 8.649 6.962 1.00 98.88 90 LEU A CA 1
ATOM 667 C C . LEU A 1 90 ? -9.773 8.982 8.148 1.00 98.88 90 LEU A C 1
ATOM 669 O O . LEU A 1 90 ? -10.106 8.084 8.922 1.00 98.88 90 LEU A O 1
ATOM 673 N N . THR A 1 91 ? -10.189 10.244 8.276 1.00 98.88 91 THR A N 1
ATOM 674 C CA . THR A 1 91 ? -11.152 10.681 9.288 1.00 98.88 91 THR A CA 1
ATOM 675 C C . THR A 1 91 ? -12.475 9.932 9.153 1.00 98.88 91 THR A C 1
ATOM 677 O O . THR A 1 91 ? -12.947 9.370 10.142 1.00 98.88 91 THR A O 1
ATOM 680 N N . ASP A 1 92 ? -13.039 9.850 7.947 1.00 98.44 92 ASP A N 1
ATOM 681 C CA . ASP A 1 92 ? -14.318 9.169 7.716 1.00 98.44 92 ASP A CA 1
ATOM 682 C C . ASP A 1 92 ? -14.222 7.654 7.951 1.00 98.44 92 ASP A C 1
ATOM 684 O O . ASP A 1 92 ? -15.121 7.057 8.554 1.00 98.44 92 ASP A O 1
ATOM 688 N N . VAL A 1 93 ? -13.115 7.021 7.541 1.00 98.31 93 VAL A N 1
ATOM 689 C CA . VAL A 1 93 ? -12.878 5.586 7.777 1.00 98.31 93 VAL A CA 1
ATOM 690 C C . VAL A 1 93 ? -12.754 5.292 9.274 1.00 98.31 93 VAL A C 1
ATOM 692 O O . VAL A 1 93 ? -13.430 4.396 9.781 1.00 98.31 93 VAL A O 1
ATOM 695 N N . ALA A 1 94 ? -11.937 6.055 10.004 1.00 98.75 94 ALA A N 1
ATOM 696 C CA . ALA A 1 94 ? -11.780 5.883 11.446 1.00 98.75 94 ALA A CA 1
ATOM 697 C C . ALA A 1 94 ? -13.096 6.132 12.193 1.00 98.75 94 ALA A C 1
ATOM 699 O O . ALA A 1 94 ? -13.468 5.356 13.074 1.00 98.75 94 ALA A O 1
ATOM 700 N N . HIS A 1 95 ? -13.833 7.182 11.824 1.00 98.38 95 HIS A N 1
ATOM 701 C CA . HIS A 1 95 ? -15.102 7.503 12.466 1.00 98.38 95 HIS A CA 1
ATOM 702 C C . HIS A 1 95 ? -16.146 6.404 12.228 1.00 98.38 95 HIS A C 1
ATOM 704 O O . HIS A 1 95 ? -16.824 5.987 13.165 1.00 98.38 95 HIS A O 1
ATOM 710 N N . SER A 1 96 ? -16.207 5.853 11.014 1.00 97.75 96 SER A N 1
ATOM 711 C CA . SER A 1 96 ? -17.058 4.701 10.695 1.00 97.75 96 SER A CA 1
ATOM 712 C C . SER A 1 96 ? -16.766 3.499 11.603 1.00 97.75 96 SER A C 1
ATOM 714 O O . SER A 1 96 ? -17.686 2.914 12.171 1.00 97.75 96 SER A O 1
ATOM 716 N N . LEU A 1 97 ? -15.486 3.172 11.814 1.00 97.88 97 LEU A N 1
ATOM 717 C CA . LEU A 1 97 ? -15.071 2.066 12.686 1.00 97.88 97 LEU A CA 1
ATOM 718 C C . LEU A 1 97 ? -15.433 2.307 14.156 1.00 97.88 97 LEU A C 1
ATOM 720 O O . LEU A 1 97 ? -15.932 1.391 14.812 1.00 97.88 97 LEU A O 1
ATOM 724 N N . LYS A 1 98 ? -15.258 3.537 14.660 1.00 97.94 98 LYS A N 1
ATOM 725 C CA . LYS A 1 98 ? -15.716 3.913 16.008 1.00 97.94 98 LYS A CA 1
ATOM 726 C C . LYS A 1 98 ? -17.216 3.670 16.157 1.00 97.94 98 LYS A C 1
ATOM 728 O O . LYS A 1 98 ? -17.646 3.056 17.129 1.00 97.94 98 LYS A O 1
ATOM 733 N N . MET A 1 99 ? -18.013 4.095 15.175 1.00 96.56 99 MET A N 1
ATOM 734 C CA . MET A 1 99 ? -19.470 3.916 15.203 1.00 96.56 99 MET A CA 1
ATOM 735 C C . MET A 1 99 ? -19.909 2.448 15.134 1.00 96.56 99 MET A C 1
ATOM 737 O O . MET A 1 99 ? -21.016 2.119 15.560 1.00 96.56 99 MET A O 1
ATOM 741 N N . HIS A 1 100 ? -19.061 1.556 14.620 1.00 95.31 100 HIS A N 1
ATOM 742 C CA . HIS A 1 100 ? -19.322 0.115 14.594 1.00 95.31 100 HIS A CA 1
ATOM 743 C C . HIS A 1 100 ? -18.884 -0.598 15.886 1.00 95.31 100 HIS A C 1
ATOM 745 O O . HIS A 1 100 ? -19.221 -1.767 16.068 1.00 95.31 100 HIS A O 1
ATOM 751 N N . GLY A 1 101 ? -18.190 0.097 16.797 1.00 96.00 101 GLY A N 1
ATOM 752 C CA . GLY A 1 101 ? -17.821 -0.410 18.122 1.00 96.00 101 GLY A CA 1
ATOM 753 C C . GLY A 1 101 ? -16.366 -0.855 18.275 1.00 96.00 101 GLY A C 1
ATOM 754 O O . GLY A 1 101 ? -16.057 -1.543 19.244 1.00 96.00 101 GLY A O 1
ATOM 755 N N . PHE A 1 102 ? -15.467 -0.492 17.354 1.00 98.38 102 PHE A N 1
ATOM 756 C CA . PHE A 1 102 ? -14.031 -0.668 17.592 1.00 98.38 102 PHE A CA 1
ATOM 757 C C . PHE A 1 102 ? -13.534 0.322 18.652 1.00 98.38 102 PHE A C 1
ATOM 759 O O . PHE A 1 102 ? -13.857 1.508 18.603 1.00 98.38 102 PHE A O 1
ATOM 766 N N . GLU A 1 103 ? -12.714 -0.169 19.579 1.00 98.56 103 GLU A N 1
ATOM 767 C CA . GLU A 1 103 ? -12.173 0.609 20.704 1.00 98.56 103 GLU A CA 1
ATOM 768 C C . GLU A 1 103 ? -10.783 1.170 20.388 1.00 98.56 103 GLU A C 1
ATOM 770 O O . GLU A 1 103 ? -10.413 2.233 20.880 1.00 98.56 103 GLU A O 1
ATOM 775 N N . ASN A 1 104 ? -10.016 0.465 19.549 1.00 98.88 104 ASN A N 1
ATOM 776 C CA . ASN A 1 104 ? -8.672 0.862 19.137 1.00 98.88 104 ASN A CA 1
ATOM 777 C C . ASN A 1 104 ? -8.622 0.985 17.613 1.00 98.88 104 ASN A C 1
ATOM 779 O O . ASN A 1 104 ? -8.870 0.009 16.903 1.00 98.88 104 ASN A O 1
ATOM 783 N N . ILE A 1 105 ? -8.282 2.165 17.101 1.00 98.94 105 ILE A N 1
ATOM 784 C CA . ILE A 1 105 ? -8.211 2.459 15.667 1.00 98.94 105 ILE A CA 1
ATOM 785 C C . ILE A 1 105 ? -6.780 2.853 15.315 1.00 98.94 105 ILE A C 1
ATOM 787 O O . ILE A 1 105 ? -6.264 3.884 15.742 1.00 98.94 105 ILE A O 1
ATOM 791 N N . ILE A 1 106 ? -6.125 1.998 14.538 1.00 98.88 106 ILE A N 1
ATOM 792 C CA . ILE A 1 106 ? -4.681 2.030 14.341 1.00 98.88 106 ILE A CA 1
ATOM 793 C C . ILE A 1 106 ? -4.351 2.277 12.876 1.00 98.88 106 ILE A C 1
ATOM 795 O O . ILE A 1 106 ? -4.697 1.481 12.007 1.00 98.88 106 ILE A O 1
ATOM 799 N N . PHE A 1 107 ? -3.603 3.337 12.600 1.00 98.94 107 PHE A N 1
ATOM 800 C CA . PHE A 1 107 ? -3.050 3.614 11.282 1.00 98.94 107 PHE A CA 1
ATOM 801 C C . PHE A 1 107 ? -1.642 3.025 11.141 1.00 98.94 107 PHE A C 1
ATOM 803 O O . PHE A 1 107 ? -0.752 3.337 11.936 1.00 98.94 107 PHE A O 1
ATOM 810 N N . ILE A 1 108 ? -1.419 2.248 10.078 1.00 98.75 108 ILE A N 1
ATOM 811 C CA . ILE A 1 108 ? -0.081 1.842 9.611 1.00 98.75 108 ILE A CA 1
ATOM 812 C C . ILE A 1 108 ? 0.108 2.318 8.170 1.00 98.75 108 ILE A C 1
ATOM 814 O O . ILE A 1 108 ? -0.835 2.266 7.380 1.00 98.75 108 ILE A O 1
ATOM 818 N N . GLY A 1 109 ? 1.280 2.844 7.821 1.00 97.50 109 GLY A N 1
ATOM 819 C CA . GLY A 1 109 ? 1.530 3.418 6.495 1.00 97.50 109 GLY A CA 1
ATOM 820 C C . GLY A 1 109 ? 2.823 2.908 5.887 1.00 97.50 109 GLY A C 1
ATOM 821 O O . GLY A 1 109 ? 3.863 2.988 6.536 1.00 97.50 109 GLY A O 1
ATOM 822 N N . ASP A 1 110 ? 2.761 2.403 4.655 1.00 96.75 110 ASP A N 1
ATOM 823 C CA . ASP A 1 110 ? 3.925 1.832 3.964 1.00 96.75 110 ASP A CA 1
ATOM 824 C C . ASP A 1 110 ? 4.614 2.798 2.985 1.00 96.75 110 ASP A C 1
ATOM 826 O O . ASP A 1 110 ? 5.655 2.445 2.448 1.00 96.75 110 ASP A O 1
ATOM 830 N N . SER A 1 111 ? 4.075 4.006 2.772 1.00 93.06 111 SER A N 1
ATOM 831 C CA . SER A 1 111 ? 4.691 5.071 1.962 1.00 93.06 111 SER A CA 1
ATOM 832 C C . SER A 1 111 ? 5.065 6.288 2.816 1.00 93.06 111 SER A C 1
ATOM 834 O O . SER A 1 111 ? 4.459 6.567 3.860 1.00 93.06 111 SER A O 1
ATOM 836 N N . GLY A 1 112 ? 6.067 7.046 2.363 1.00 91.00 112 GLY A N 1
ATOM 837 C CA . GLY A 1 112 ? 6.499 8.288 3.002 1.00 91.00 112 GLY A CA 1
ATOM 838 C C . GLY A 1 112 ? 5.400 9.356 3.047 1.00 91.00 112 GLY A C 1
ATOM 839 O O . GLY A 1 112 ? 5.298 10.071 4.046 1.00 91.00 112 GLY A O 1
ATOM 840 N N . GLY A 1 113 ? 4.547 9.426 2.018 1.00 91.62 113 GLY A N 1
ATOM 841 C CA . GLY A 1 113 ? 3.414 10.359 1.945 1.00 91.62 113 GLY A CA 1
ATOM 842 C C . GLY A 1 113 ? 2.338 10.131 3.011 1.00 91.62 113 GLY A C 1
ATOM 843 O O . GLY A 1 113 ? 1.592 11.045 3.359 1.00 91.62 113 GLY A O 1
ATOM 844 N N . ASN A 1 114 ? 2.302 8.936 3.601 1.00 94.44 114 ASN A N 1
ATOM 845 C CA . ASN A 1 114 ? 1.246 8.529 4.528 1.00 94.44 114 ASN A CA 1
ATOM 846 C C . ASN A 1 114 ? 1.465 9.115 5.924 1.00 94.44 114 ASN A C 1
ATOM 848 O O . ASN A 1 114 ? 0.515 9.464 6.625 1.00 94.44 114 ASN A O 1
ATOM 852 N N . GLN A 1 115 ? 2.734 9.214 6.327 1.00 96.12 115 GLN A N 1
ATOM 853 C CA . GLN A 1 115 ? 3.129 9.314 7.732 1.00 96.12 115 GLN A CA 1
ATOM 854 C C . GLN A 1 115 ? 2.582 10.578 8.405 1.00 96.12 115 GLN A C 1
ATOM 856 O O . GLN A 1 115 ? 2.038 10.515 9.504 1.00 96.12 115 GLN A O 1
ATOM 861 N N . GLY A 1 116 ? 2.703 11.729 7.735 1.00 96.25 116 GLY A N 1
ATOM 862 C CA . GLY A 1 116 ? 2.253 13.012 8.279 1.00 96.25 116 GLY A CA 1
ATOM 863 C C . GLY A 1 116 ? 0.738 13.072 8.473 1.00 96.25 116 GLY A C 1
ATOM 864 O O . GLY A 1 116 ? 0.278 13.416 9.560 1.00 96.25 116 GLY A O 1
ATOM 865 N N . GLY A 1 117 ? -0.024 12.679 7.446 1.00 97.88 117 GLY A N 1
ATOM 866 C CA . GLY A 1 117 ? -1.490 12.711 7.486 1.00 97.88 117 GLY A CA 1
ATOM 867 C C . GLY A 1 117 ? -2.081 11.718 8.476 1.00 97.88 117 GLY A C 1
ATOM 868 O O . GLY A 1 117 ? -2.983 12.065 9.233 1.00 97.88 117 GLY A O 1
ATOM 869 N N . GLN A 1 118 ? -1.527 10.504 8.545 1.00 98.69 118 GLN A N 1
ATOM 870 C CA . GLN A 1 118 ? -1.949 9.514 9.535 1.00 98.69 118 GLN A CA 1
ATOM 871 C C . GLN A 1 118 ? -1.743 10.016 10.965 1.00 98.69 118 GLN A C 1
ATOM 873 O O . GLN A 1 118 ? -2.651 9.890 11.783 1.00 98.69 118 GLN A O 1
ATOM 878 N N . ARG A 1 119 ? -0.583 10.618 11.265 1.00 98.44 119 ARG A N 1
ATOM 879 C CA . ARG A 1 119 ? -0.325 11.196 12.589 1.00 98.44 119 ARG A CA 1
ATOM 880 C C . ARG A 1 119 ? -1.276 12.345 12.904 1.00 98.44 119 ARG A C 1
ATOM 882 O O . ARG A 1 119 ? -1.840 12.369 13.990 1.00 98.44 119 ARG A O 1
ATOM 889 N N . ALA A 1 120 ? -1.478 13.263 11.958 1.00 98.56 120 ALA A N 1
ATOM 890 C CA . ALA A 1 120 ? -2.374 14.402 12.136 1.00 98.56 120 ALA A CA 1
ATOM 891 C C . ALA A 1 120 ? -3.815 13.957 12.439 1.00 98.56 120 ALA A C 1
ATOM 893 O O . ALA A 1 120 ? -4.414 14.435 13.402 1.00 98.56 120 ALA A O 1
ATOM 894 N N . VAL A 1 121 ? -4.343 13.000 11.669 1.00 98.88 121 VAL A N 1
ATOM 895 C CA . VAL A 1 121 ? -5.689 12.449 11.880 1.00 98.88 121 VAL A CA 1
ATOM 896 C C . VAL A 1 121 ? -5.776 11.690 13.199 1.00 98.88 121 VAL A C 1
ATOM 898 O O . VAL A 1 121 ? -6.733 11.892 13.943 1.00 98.88 121 VAL A O 1
ATOM 901 N N . ALA A 1 122 ? -4.782 10.856 13.521 1.00 98.81 122 ALA A N 1
ATOM 902 C CA . ALA A 1 122 ? -4.753 10.131 14.786 1.00 98.81 122 ALA A CA 1
ATOM 903 C C . ALA A 1 122 ? -4.789 11.088 15.982 1.00 98.81 122 ALA A C 1
ATOM 905 O O . ALA A 1 122 ? -5.658 10.961 16.838 1.00 98.81 122 ALA A O 1
ATOM 906 N N . ASP A 1 123 ? -3.909 12.090 16.004 1.00 98.56 123 ASP A N 1
ATOM 907 C CA . ASP A 1 123 ? -3.818 13.056 17.099 1.00 98.56 123 ASP A CA 1
ATOM 908 C C . ASP A 1 123 ? -5.112 13.888 17.226 1.00 98.56 123 ASP A C 1
ATOM 910 O O . ASP A 1 123 ? -5.602 14.119 18.336 1.00 98.56 123 ASP A O 1
ATOM 914 N N . ALA A 1 124 ? -5.701 14.306 16.099 1.00 98.75 124 ALA A N 1
ATOM 915 C CA . ALA A 1 124 ? -6.948 15.068 16.081 1.00 98.75 124 ALA A CA 1
ATOM 916 C C . ALA A 1 124 ? -8.141 14.254 16.605 1.00 98.75 124 ALA A C 1
ATOM 918 O O . ALA A 1 124 ? -8.898 14.747 17.443 1.00 98.75 124 ALA A O 1
ATOM 919 N N . LEU A 1 125 ? -8.300 13.009 16.147 1.00 98.75 125 LEU A N 1
ATOM 920 C CA . LEU A 1 125 ? -9.401 12.142 16.571 1.00 98.75 125 LEU A CA 1
ATOM 921 C C . LEU A 1 125 ? -9.239 11.671 18.013 1.00 98.75 125 LEU A C 1
ATOM 923 O O . LEU A 1 125 ? -10.209 11.690 18.762 1.00 98.75 125 LEU A O 1
ATOM 927 N N . ASN A 1 126 ? -8.021 11.329 18.434 1.00 97.31 126 ASN A N 1
ATOM 928 C CA . ASN A 1 126 ? -7.747 10.939 19.815 1.00 97.31 126 ASN A CA 1
ATOM 929 C C . ASN A 1 126 ? -8.056 12.092 20.789 1.00 97.31 126 ASN A C 1
ATOM 931 O O . ASN A 1 126 ? -8.650 11.884 21.843 1.00 97.31 126 ASN A O 1
ATOM 935 N N . SER A 1 127 ? -7.731 13.333 20.404 1.00 98.06 127 SER A N 1
ATOM 936 C CA . SER A 1 127 ? -8.115 14.538 21.152 1.00 98.06 127 SER A CA 1
ATOM 937 C C . SER A 1 127 ? -9.636 14.745 21.195 1.00 98.06 127 SER A C 1
ATOM 939 O O . SER A 1 127 ? -10.188 15.086 22.240 1.00 98.06 127 SER A O 1
ATOM 941 N N . ALA A 1 128 ? -10.326 14.522 20.072 1.00 98.12 128 ALA A N 1
ATOM 942 C CA . ALA A 1 128 ? -11.769 14.723 19.965 1.00 98.12 128 ALA A CA 1
ATOM 943 C C . ALA A 1 128 ? -12.595 13.655 20.703 1.00 98.12 128 ALA A C 1
ATOM 945 O O . ALA A 1 128 ? -13.662 13.967 21.226 1.00 98.12 128 ALA A O 1
ATOM 946 N N . TRP A 1 129 ? -12.131 12.405 20.724 1.00 98.06 129 TRP A N 1
ATOM 947 C CA . TRP A 1 129 ? -12.865 11.265 21.284 1.00 98.06 129 TRP A CA 1
ATOM 948 C C . TRP A 1 129 ? -12.483 10.946 22.731 1.00 98.06 129 TRP A C 1
ATOM 950 O O . TRP A 1 129 ? -13.271 10.328 23.444 1.00 98.06 129 TRP A O 1
ATOM 960 N N . GLY A 1 130 ? -11.311 11.383 23.198 1.00 94.19 130 GLY A N 1
ATOM 961 C CA . GLY A 1 130 ? -10.873 11.152 24.571 1.00 94.19 130 GLY A CA 1
ATOM 962 C C . GLY A 1 130 ? -10.850 9.662 24.918 1.00 94.19 130 GLY A C 1
ATOM 963 O O . GLY A 1 130 ? -10.196 8.873 24.250 1.00 94.19 130 GLY A O 1
ATOM 964 N N . SER A 1 131 ? -11.570 9.268 25.970 1.00 92.62 131 SER A N 1
ATOM 965 C CA . SER A 1 131 ? -11.637 7.871 26.418 1.00 92.62 131 SER A CA 1
ATOM 966 C C . SER A 1 131 ? -12.616 6.993 25.632 1.00 92.62 131 SER A C 1
ATOM 968 O O . SER A 1 131 ? -12.722 5.811 25.947 1.00 92.62 131 SER A O 1
ATOM 970 N N . ASP A 1 132 ? -13.357 7.542 24.664 1.00 96.38 132 ASP A N 1
ATOM 971 C CA . ASP A 1 132 ? -14.350 6.769 23.905 1.00 96.38 132 ASP A CA 1
ATOM 972 C C . ASP A 1 132 ? -13.698 5.753 22.955 1.00 96.38 132 ASP A C 1
ATOM 974 O O . ASP A 1 132 ? -14.280 4.705 22.690 1.00 96.38 132 ASP A O 1
ATOM 978 N N . ALA A 1 133 ? -12.525 6.080 22.407 1.00 98.12 133 ALA A N 1
ATOM 979 C CA . ALA A 1 133 ? -11.723 5.201 21.562 1.00 98.12 133 ALA A CA 1
ATOM 980 C C . ALA A 1 133 ? -10.280 5.716 21.492 1.00 98.12 133 ALA A C 1
ATOM 982 O O . ALA A 1 133 ? -10.057 6.926 21.439 1.00 98.12 133 ALA A O 1
ATOM 983 N N . VAL A 1 134 ? -9.313 4.803 21.418 1.00 98.75 134 VAL A N 1
ATOM 984 C CA . VAL A 1 134 ? -7.905 5.137 21.177 1.00 98.75 134 VAL A CA 1
ATOM 985 C C . VAL A 1 134 ? -7.653 5.217 19.678 1.00 98.75 134 VAL A C 1
ATOM 987 O O . VAL A 1 134 ? -7.962 4.278 18.941 1.00 98.75 134 VAL A O 1
ATOM 990 N N . VAL A 1 135 ? -7.032 6.307 19.225 1.00 98.88 135 VAL A N 1
ATOM 991 C CA . VAL A 1 135 ? -6.576 6.454 17.837 1.00 98.88 135 VAL A CA 1
ATOM 992 C C . VAL A 1 135 ? -5.073 6.666 17.806 1.00 98.88 135 VAL A C 1
ATOM 994 O O . VAL A 1 135 ? -4.542 7.566 18.456 1.00 98.88 135 VAL A O 1
ATOM 997 N N . GLY A 1 136 ? -4.370 5.835 17.041 1.00 98.56 136 GLY A N 1
ATOM 998 C CA . GLY A 1 136 ? -2.912 5.854 17.012 1.00 98.56 136 GLY A CA 1
ATOM 999 C C . GLY A 1 136 ? -2.333 5.665 15.621 1.00 98.56 136 GLY A C 1
ATOM 1000 O O . GLY A 1 136 ? -2.787 4.819 14.854 1.00 98.56 136 GLY A O 1
ATOM 1001 N N . HIS A 1 137 ? -1.287 6.426 15.306 1.00 98.75 137 HIS A N 1
ATOM 1002 C CA . HIS A 1 137 ? -0.412 6.160 14.164 1.00 98.75 137 HIS A CA 1
ATOM 1003 C C . HIS A 1 137 ? 0.837 5.396 14.611 1.00 98.75 137 HIS A C 1
ATOM 1005 O O . HIS A 1 137 ? 1.566 5.830 15.500 1.00 98.75 137 HIS A O 1
ATOM 1011 N N . VAL A 1 138 ? 1.119 4.263 13.970 1.00 98.50 138 VAL A N 1
ATOM 1012 C CA . VAL A 1 138 ? 2.301 3.446 14.271 1.00 98.50 138 VAL A CA 1
ATOM 1013 C C . VAL A 1 138 ? 3.380 3.712 13.229 1.00 98.50 138 VAL A C 1
ATOM 1015 O O . VAL A 1 138 ? 3.551 2.969 12.264 1.00 98.50 138 VAL A O 1
ATOM 1018 N N . GLN A 1 139 ? 4.130 4.796 13.440 1.00 95.88 139 GLN A N 1
ATOM 1019 C CA . GLN A 1 139 ? 5.211 5.218 12.543 1.00 95.88 139 GLN A CA 1
ATOM 1020 C C . GLN A 1 139 ? 6.302 4.145 12.376 1.00 95.88 139 GLN A C 1
ATOM 1022 O O . GLN A 1 139 ? 6.883 4.022 11.299 1.00 95.88 139 GLN A O 1
ATOM 1027 N N . GLY A 1 140 ? 6.572 3.352 13.419 1.00 96.00 140 GLY A N 1
ATOM 1028 C CA . GLY A 1 140 ? 7.604 2.311 13.384 1.00 96.00 140 GLY A CA 1
ATOM 1029 C C . GLY A 1 140 ? 7.339 1.189 12.372 1.00 96.00 140 GLY A C 1
ATOM 1030 O O . GLY A 1 140 ? 8.283 0.526 11.964 1.00 96.00 140 GLY A O 1
ATOM 1031 N N . TYR A 1 141 ? 6.105 1.029 11.869 1.00 97.75 141 TYR A N 1
ATOM 1032 C CA . TYR A 1 141 ? 5.826 0.103 10.761 1.00 97.75 141 TYR A CA 1
ATOM 1033 C C . TYR A 1 141 ? 6.630 0.443 9.485 1.00 97.75 141 TYR A C 1
ATOM 1035 O O . TYR A 1 141 ? 6.974 -0.452 8.706 1.00 97.75 141 TYR A O 1
ATOM 1043 N N . TYR A 1 142 ? 6.940 1.731 9.281 1.00 95.94 142 TYR A N 1
ATOM 1044 C CA . TYR A 1 142 ? 7.712 2.238 8.142 1.00 95.94 142 TYR A CA 1
ATOM 1045 C C . TYR A 1 142 ? 9.238 2.196 8.370 1.00 95.94 142 TYR A C 1
ATOM 1047 O O . TYR A 1 142 ? 10.009 2.672 7.536 1.00 95.94 142 TYR A O 1
ATOM 1055 N N . ASP A 1 143 ? 9.707 1.624 9.484 1.00 94.69 143 ASP A N 1
ATOM 1056 C CA . ASP A 1 143 ? 11.136 1.453 9.754 1.00 94.69 143 ASP A CA 1
ATOM 1057 C C . ASP A 1 143 ? 11.725 0.258 8.988 1.00 94.69 143 ASP A C 1
ATOM 1059 O O . ASP A 1 143 ? 12.032 -0.802 9.536 1.00 94.69 143 ASP A O 1
ATOM 1063 N N . TYR A 1 144 ? 11.923 0.452 7.685 1.00 93.44 144 TYR A N 1
ATOM 1064 C CA . TYR A 1 144 ? 12.634 -0.500 6.831 1.00 93.44 144 TYR A CA 1
ATOM 1065 C C . TYR A 1 144 ? 14.101 -0.705 7.242 1.00 93.44 144 TYR A C 1
ATOM 1067 O O . TYR A 1 144 ? 14.686 -1.734 6.907 1.00 93.44 144 TYR A O 1
ATOM 1075 N N . GLY A 1 145 ? 14.690 0.228 8.000 1.00 94.06 145 GLY A N 1
ATOM 1076 C CA . GLY A 1 145 ? 16.057 0.107 8.500 1.00 94.06 145 GLY A CA 1
ATOM 1077 C C . GLY A 1 145 ? 16.203 -1.062 9.471 1.00 94.06 145 GLY A C 1
ATOM 1078 O O . GLY A 1 145 ? 17.096 -1.892 9.297 1.00 94.06 145 GLY A O 1
ATOM 1079 N N . SER A 1 146 ? 15.291 -1.172 10.439 1.00 96.00 146 SER A N 1
ATOM 1080 C CA . SER A 1 146 ? 15.261 -2.298 11.384 1.00 96.00 146 SER A CA 1
ATOM 1081 C C . SER A 1 146 ? 14.999 -3.639 10.686 1.00 96.00 146 SER A C 1
ATOM 1083 O O . SER A 1 146 ? 15.612 -4.646 11.037 1.00 96.00 146 SER A O 1
ATOM 1085 N N . VAL A 1 147 ? 14.156 -3.661 9.645 1.00 97.31 147 VAL A N 1
ATOM 1086 C CA . VAL A 1 147 ? 13.921 -4.879 8.845 1.00 97.31 147 VAL A CA 1
ATOM 1087 C C . VAL A 1 147 ? 15.189 -5.299 8.099 1.00 97.31 147 VAL A C 1
ATOM 1089 O O . VAL A 1 147 ? 15.553 -6.472 8.126 1.00 97.31 147 VAL A O 1
ATOM 1092 N N . GLY A 1 148 ? 15.895 -4.353 7.472 1.00 96.44 148 GLY A N 1
ATOM 1093 C CA . GLY A 1 148 ? 17.166 -4.622 6.798 1.00 96.44 148 GLY A CA 1
ATOM 1094 C C . GLY A 1 148 ? 18.241 -5.159 7.746 1.00 96.44 148 GLY A C 1
ATOM 1095 O O . GLY A 1 148 ? 18.946 -6.103 7.397 1.00 96.44 148 GLY A O 1
ATOM 1096 N N . GLN A 1 149 ? 18.330 -4.621 8.968 1.00 96.62 149 GLN A N 1
ATOM 1097 C CA . GLN A 1 149 ? 19.249 -5.127 9.996 1.00 96.62 149 GLN A CA 1
ATOM 1098 C C . GLN A 1 149 ? 18.935 -6.577 10.371 1.00 96.62 149 GLN A C 1
ATOM 1100 O O . GLN A 1 149 ? 19.824 -7.424 10.310 1.00 96.62 149 GLN A O 1
ATOM 1105 N N . TYR A 1 150 ? 17.669 -6.880 10.669 1.00 97.88 150 TYR A N 1
ATOM 1106 C CA . TYR A 1 150 ? 17.234 -8.247 10.955 1.00 97.88 150 TYR A CA 1
ATOM 1107 C C . TYR A 1 150 ? 17.551 -9.200 9.792 1.00 97.88 150 TYR A C 1
ATOM 1109 O O . TYR A 1 150 ? 18.096 -10.284 9.997 1.00 97.88 150 TYR A O 1
ATOM 1117 N N . MET A 1 151 ? 17.268 -8.794 8.553 1.00 98.06 151 MET A N 1
ATOM 1118 C CA . MET A 1 151 ? 17.494 -9.644 7.382 1.00 98.06 151 MET A CA 1
ATOM 1119 C C . MET A 1 151 ? 18.977 -9.866 7.067 1.00 98.06 151 MET A C 1
ATOM 1121 O O . MET A 1 151 ? 19.344 -10.960 6.630 1.00 98.06 151 MET A O 1
ATOM 1125 N N . ALA A 1 152 ? 19.843 -8.894 7.359 1.00 96.88 152 ALA A N 1
ATOM 1126 C CA . ALA A 1 152 ? 21.288 -9.077 7.273 1.00 96.88 152 ALA A CA 1
ATOM 1127 C C . ALA A 1 152 ? 21.779 -10.167 8.242 1.00 96.88 152 ALA A C 1
ATOM 1129 O O . ALA A 1 152 ? 22.619 -10.986 7.864 1.00 96.88 152 ALA A O 1
ATOM 1130 N N . GLU A 1 153 ? 21.208 -10.248 9.450 1.00 97.06 153 GLU A N 1
ATOM 1131 C CA . GLU A 1 153 ? 21.487 -11.333 10.406 1.00 97.06 153 GLU A CA 1
ATOM 1132 C C . GLU A 1 153 ? 21.007 -12.702 9.893 1.00 97.06 153 GLU A C 1
ATOM 1134 O O . GLU A 1 153 ? 21.631 -13.721 10.188 1.00 97.06 153 GLU A O 1
ATOM 1139 N N . GLN A 1 154 ? 19.960 -12.733 9.058 1.00 96.88 154 GLN A N 1
ATOM 1140 C CA . GLN A 1 154 ? 19.494 -13.943 8.361 1.00 96.88 154 GLN A CA 1
ATOM 1141 C C . GLN A 1 154 ? 20.295 -14.260 7.076 1.00 96.88 154 GLN A C 1
ATOM 1143 O O . GLN A 1 154 ? 19.999 -15.218 6.354 1.00 96.88 154 GLN A O 1
ATOM 1148 N N . GLY A 1 155 ? 21.326 -13.471 6.762 1.00 95.25 155 GLY A N 1
ATOM 1149 C CA . GLY A 1 155 ? 22.206 -13.672 5.609 1.00 95.25 155 GLY A CA 1
ATOM 1150 C C . GLY A 1 155 ? 21.731 -13.032 4.300 1.00 95.25 155 GLY A C 1
ATOM 1151 O O . GLY A 1 155 ? 22.346 -13.277 3.260 1.00 95.25 155 GLY A O 1
ATOM 1152 N N . LEU A 1 156 ? 20.675 -12.214 4.327 1.00 95.94 156 LEU A N 1
ATOM 1153 C CA . LEU A 1 156 ? 20.292 -11.336 3.218 1.00 95.94 156 LEU A CA 1
ATOM 1154 C C . LEU A 1 156 ? 21.051 -10.007 3.364 1.00 95.94 156 LEU A C 1
ATOM 1156 O O . L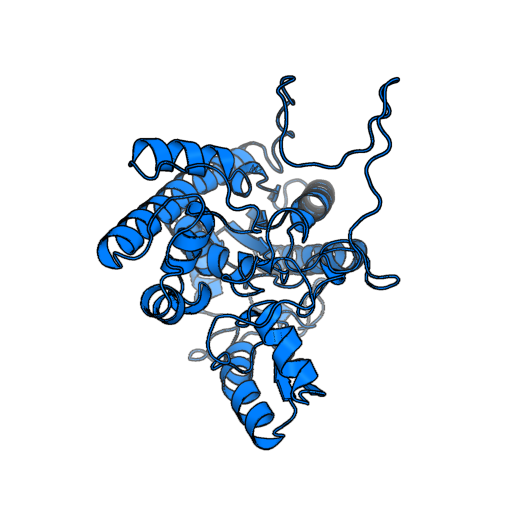EU A 1 156 ? 20.548 -9.048 3.941 1.00 95.94 156 LEU A O 1
ATOM 1160 N N . VAL A 1 157 ? 22.301 -9.985 2.903 1.00 92.88 157 VAL A N 1
ATOM 1161 C CA . VAL A 1 157 ? 23.179 -8.811 3.009 1.00 92.88 157 VAL A CA 1
ATOM 1162 C C . VAL A 1 157 ? 23.194 -8.055 1.685 1.00 92.88 157 VAL A C 1
ATOM 1164 O O . VAL A 1 157 ? 23.689 -8.577 0.685 1.00 92.88 157 VAL A O 1
ATOM 1167 N N . ASP A 1 158 ? 22.686 -6.825 1.701 1.00 87.25 158 ASP A N 1
ATOM 1168 C CA . ASP A 1 158 ? 22.704 -5.921 0.550 1.00 87.25 158 ASP A CA 1
ATOM 1169 C C . ASP A 1 158 ? 24.136 -5.518 0.161 1.00 87.25 158 ASP A C 1
ATOM 1171 O O . ASP A 1 158 ? 25.007 -5.295 1.008 1.00 87.25 158 ASP A O 1
ATOM 1175 N N . GLY A 1 159 ? 24.375 -5.417 -1.145 1.00 88.56 159 GLY A N 1
ATOM 1176 C CA . GLY A 1 159 ? 25.607 -4.906 -1.735 1.00 88.56 159 GLY A CA 1
ATOM 1177 C C . GLY A 1 159 ? 25.542 -3.410 -2.053 1.00 88.56 159 GLY A C 1
ATOM 1178 O O . GLY A 1 159 ? 24.821 -2.633 -1.427 1.00 88.56 159 GLY A O 1
ATOM 1179 N N . GLU A 1 160 ? 26.334 -2.984 -3.040 1.00 90.12 160 GLU A N 1
ATOM 1180 C CA . GLU A 1 160 ? 26.250 -1.619 -3.563 1.00 90.12 160 GLU A CA 1
ATOM 1181 C C . GLU A 1 160 ? 24.902 -1.401 -4.263 1.00 90.12 160 GLU A C 1
ATOM 1183 O O . GLU A 1 160 ? 24.446 -2.249 -5.032 1.00 90.12 160 GLU A O 1
ATOM 1188 N N . GLY A 1 161 ? 24.267 -0.261 -3.979 1.00 91.75 161 GLY A N 1
ATOM 1189 C CA . GLY A 1 161 ? 22.978 0.087 -4.564 1.00 91.75 161 GLY A CA 1
ATOM 1190 C C . GLY A 1 161 ? 23.081 0.285 -6.074 1.00 91.75 161 GLY A C 1
ATOM 1191 O O . GLY A 1 161 ? 23.944 1.028 -6.537 1.00 91.75 161 GLY A O 1
ATOM 1192 N N . ASP A 1 162 ? 22.174 -0.322 -6.833 1.00 92.62 162 ASP A N 1
ATOM 1193 C CA . ASP A 1 162 ? 22.145 -0.219 -8.300 1.00 92.62 162 ASP A CA 1
ATOM 1194 C C . ASP A 1 162 ? 21.526 1.098 -8.815 1.00 92.62 162 ASP A C 1
ATOM 1196 O O . ASP A 1 162 ? 21.468 1.344 -10.022 1.00 92.62 162 ASP A O 1
ATOM 1200 N N . GLY A 1 163 ? 21.100 1.977 -7.902 1.00 93.81 163 GLY A N 1
ATOM 1201 C CA . GLY A 1 163 ? 20.530 3.286 -8.214 1.00 93.81 163 GLY A CA 1
ATOM 1202 C C . GLY A 1 163 ? 19.066 3.239 -8.654 1.00 93.81 163 GLY A C 1
ATOM 1203 O O . GLY A 1 163 ? 18.563 4.251 -9.154 1.00 93.81 163 GLY A O 1
ATOM 1204 N N . LEU A 1 164 ? 18.386 2.103 -8.486 1.00 94.19 164 LEU A N 1
ATOM 1205 C CA . LEU A 1 164 ? 16.963 1.935 -8.763 1.00 94.19 164 LEU A CA 1
ATOM 1206 C C . LEU A 1 164 ? 16.114 2.140 -7.503 1.00 94.19 164 LEU A C 1
ATOM 1208 O O . LEU A 1 164 ? 16.611 2.159 -6.378 1.00 94.19 164 LEU A O 1
ATOM 1212 N N . HIS A 1 165 ? 14.814 2.364 -7.704 1.00 90.44 165 HIS A N 1
ATOM 1213 C CA . HIS A 1 165 ? 13.847 2.567 -6.622 1.00 90.44 165 HIS A CA 1
ATOM 1214 C C . HIS A 1 165 ? 13.233 1.233 -6.158 1.00 90.44 165 HIS A C 1
ATOM 1216 O O . HIS A 1 165 ? 12.012 1.094 -6.074 1.00 90.44 165 HIS A O 1
ATOM 1222 N N . ASP A 1 166 ? 14.095 0.250 -5.886 1.00 91.62 166 ASP A N 1
ATOM 1223 C CA . ASP A 1 166 ? 13.770 -1.030 -5.260 1.00 91.62 166 ASP A CA 1
ATOM 1224 C C . ASP A 1 166 ? 14.907 -1.540 -4.357 1.00 91.62 166 ASP A C 1
ATOM 1226 O O . ASP A 1 166 ? 16.048 -1.082 -4.416 1.00 91.62 166 ASP A O 1
ATOM 1230 N N . ASP A 1 167 ? 14.572 -2.477 -3.471 1.00 94.44 167 ASP A N 1
ATOM 1231 C CA . ASP A 1 167 ? 15.523 -3.157 -2.593 1.00 94.44 167 ASP A CA 1
ATOM 1232 C C . ASP A 1 167 ? 15.080 -4.611 -2.329 1.00 94.44 167 ASP A C 1
ATOM 1234 O O . ASP A 1 167 ? 13.906 -4.953 -2.546 1.00 94.44 167 ASP A O 1
ATOM 1238 N N . PRO A 1 168 ? 15.994 -5.494 -1.880 1.00 96.12 168 PRO A N 1
ATOM 1239 C CA . PRO A 1 168 ? 15.684 -6.903 -1.661 1.00 96.12 168 PRO A CA 1
ATOM 1240 C C . PRO A 1 168 ? 14.603 -7.141 -0.604 1.00 96.12 168 PRO A C 1
ATOM 1242 O O . PRO A 1 168 ? 13.782 -8.042 -0.778 1.00 96.12 168 PRO A O 1
ATOM 1245 N N . VAL A 1 169 ? 14.559 -6.347 0.470 1.00 97.25 169 VAL A N 1
ATOM 1246 C CA . VAL A 1 169 ? 13.579 -6.515 1.553 1.00 97.25 169 VAL A CA 1
ATOM 1247 C C . VAL A 1 169 ? 12.174 -6.222 1.041 1.00 97.25 169 VAL A C 1
ATOM 1249 O O . VAL A 1 169 ? 11.274 -7.046 1.218 1.00 97.25 169 VAL A O 1
ATOM 1252 N N . ILE A 1 170 ? 11.965 -5.094 0.360 1.00 96.81 170 ILE A N 1
ATOM 1253 C CA . ILE A 1 170 ? 10.651 -4.763 -0.194 1.00 96.81 170 ILE A CA 1
ATOM 1254 C C . ILE A 1 170 ? 10.254 -5.766 -1.277 1.00 96.81 170 ILE A C 1
ATOM 1256 O O . ILE A 1 170 ? 9.139 -6.295 -1.239 1.00 96.81 170 ILE A O 1
ATOM 1260 N N . ALA A 1 171 ? 11.156 -6.077 -2.212 1.00 97.88 171 ALA A N 1
ATOM 1261 C CA . ALA A 1 171 ? 10.859 -7.009 -3.294 1.00 97.88 171 ALA A CA 1
ATOM 1262 C C . ALA A 1 171 ? 10.454 -8.393 -2.761 1.00 97.88 171 ALA A C 1
ATOM 1264 O O . ALA A 1 171 ? 9.484 -8.980 -3.241 1.00 97.88 171 ALA A O 1
ATOM 1265 N N . LEU A 1 172 ? 11.135 -8.900 -1.729 1.00 98.50 172 LEU A N 1
ATOM 1266 C CA . LEU A 1 172 ? 10.802 -10.181 -1.105 1.00 98.50 172 LEU A CA 1
ATOM 1267 C C . LEU A 1 172 ? 9.540 -10.099 -0.228 1.00 98.50 172 LEU A C 1
ATOM 1269 O O . LEU A 1 172 ? 8.761 -11.052 -0.203 1.00 98.50 172 LEU A O 1
ATOM 1273 N N . ASN A 1 173 ? 9.249 -8.965 0.418 1.00 98.62 173 ASN A N 1
ATOM 1274 C CA . ASN A 1 173 ? 7.965 -8.772 1.102 1.00 98.62 173 ASN A CA 1
ATOM 1275 C C . ASN A 1 173 ? 6.791 -8.790 0.103 1.00 98.62 173 ASN A C 1
ATOM 1277 O O . ASN A 1 173 ? 5.750 -9.381 0.391 1.00 98.62 173 ASN A O 1
ATOM 1281 N N . MET A 1 174 ? 6.951 -8.176 -1.074 1.00 98.44 174 MET A N 1
ATOM 1282 C CA . MET A 1 174 ? 5.968 -8.238 -2.160 1.00 98.44 174 MET A CA 1
ATOM 1283 C C . MET A 1 174 ? 5.850 -9.651 -2.740 1.00 98.44 174 MET A C 1
ATOM 1285 O O . MET A 1 174 ? 4.742 -10.124 -2.987 1.00 98.44 174 MET A O 1
ATOM 1289 N N . PHE A 1 175 ? 6.981 -10.347 -2.891 1.00 98.38 175 PHE A N 1
ATOM 1290 C CA . PHE A 1 175 ? 7.042 -11.730 -3.361 1.00 98.38 175 PHE A CA 1
ATOM 1291 C C . PHE A 1 175 ? 6.192 -12.677 -2.505 1.00 98.38 175 PHE A C 1
ATOM 1293 O O . PHE A 1 175 ? 5.590 -13.606 -3.042 1.00 98.38 175 PHE A O 1
ATOM 1300 N N . HIS A 1 176 ? 6.101 -12.424 -1.192 1.00 98.50 176 HIS A N 1
ATOM 1301 C CA . HIS A 1 176 ? 5.206 -13.163 -0.299 1.00 98.50 176 HIS A CA 1
ATOM 1302 C C . HIS A 1 176 ? 3.736 -13.077 -0.742 1.00 98.50 176 HIS A C 1
ATOM 1304 O O . HIS A 1 176 ? 3.020 -14.076 -0.690 1.00 98.50 176 HIS A O 1
ATOM 1310 N N . ALA A 1 177 ? 3.286 -11.893 -1.172 1.00 97.81 177 ALA A N 1
ATOM 1311 C CA . ALA A 1 177 ? 1.913 -11.676 -1.619 1.00 97.81 177 ALA A CA 1
ATOM 1312 C C . ALA A 1 177 ? 1.682 -12.235 -3.027 1.00 97.81 177 ALA A C 1
ATOM 1314 O O . ALA A 1 177 ? 0.694 -12.929 -3.264 1.00 97.81 177 ALA A O 1
ATOM 1315 N N . ASP A 1 178 ? 2.563 -11.897 -3.972 1.00 97.88 178 ASP A N 1
ATOM 1316 C CA . ASP A 1 178 ? 2.473 -12.346 -5.360 1.00 97.88 178 ASP A CA 1
ATOM 1317 C C . ASP A 1 178 ? 3.827 -12.182 -6.074 1.00 97.88 178 ASP A C 1
ATOM 1319 O O . ASP A 1 178 ? 4.226 -11.060 -6.370 1.00 97.88 178 ASP A O 1
ATOM 1323 N N . PRO A 1 179 ? 4.529 -13.262 -6.454 1.00 97.44 179 PRO A N 1
ATOM 1324 C CA . PRO A 1 179 ? 5.782 -13.168 -7.210 1.00 97.44 179 PRO A CA 1
ATOM 1325 C C . PRO A 1 179 ? 5.697 -12.341 -8.506 1.00 97.44 179 PRO A C 1
ATOM 1327 O O . PRO A 1 179 ? 6.702 -11.796 -8.969 1.00 97.44 179 PRO A O 1
ATOM 1330 N N . ARG A 1 180 ? 4.506 -12.212 -9.108 1.00 96.94 180 ARG A N 1
ATOM 1331 C CA . ARG A 1 180 ? 4.309 -11.413 -10.329 1.00 96.94 180 ARG A CA 1
ATOM 1332 C C . ARG A 1 180 ? 4.447 -9.913 -10.078 1.00 96.94 180 ARG A C 1
ATOM 1334 O O . ARG A 1 180 ? 4.787 -9.188 -11.008 1.00 96.94 180 ARG A O 1
ATOM 1341 N N . SER A 1 181 ? 4.253 -9.441 -8.843 1.00 97.69 181 SER A N 1
ATOM 1342 C CA . SER A 1 181 ? 4.367 -8.016 -8.502 1.00 97.69 181 SER A CA 1
ATOM 1343 C C . SER A 1 181 ? 5.801 -7.483 -8.585 1.00 97.69 181 SER A C 1
ATOM 1345 O O . SER A 1 181 ? 6.009 -6.273 -8.544 1.00 97.69 181 SER A O 1
ATOM 1347 N N . ILE A 1 182 ? 6.791 -8.372 -8.691 1.00 97.25 182 ILE A N 1
ATOM 1348 C CA . ILE A 1 182 ? 8.193 -8.013 -8.935 1.00 97.25 182 ILE A CA 1
ATOM 1349 C C . ILE A 1 182 ? 8.687 -8.495 -10.302 1.00 97.25 182 ILE A C 1
ATOM 1351 O O . ILE A 1 182 ? 9.895 -8.595 -10.509 1.00 97.25 182 ILE A O 1
ATOM 1355 N N . ARG A 1 183 ? 7.766 -8.872 -11.205 1.00 96.62 183 ARG A N 1
ATOM 1356 C CA . ARG A 1 183 ? 8.072 -9.445 -12.528 1.00 96.62 183 ARG A CA 1
ATOM 1357 C C . ARG A 1 183 ? 9.040 -10.635 -12.442 1.00 96.62 183 ARG A C 1
ATOM 1359 O O . ARG A 1 183 ? 9.956 -10.754 -13.251 1.00 96.62 183 ARG A O 1
ATOM 1366 N N . PHE A 1 184 ? 8.888 -11.481 -11.416 1.00 97.38 184 PHE A N 1
ATOM 1367 C CA . PHE A 1 184 ? 9.903 -12.470 -11.035 1.00 97.38 184 PHE A CA 1
ATOM 1368 C C . PHE A 1 184 ? 10.325 -13.391 -12.185 1.00 97.38 184 PHE A C 1
ATOM 1370 O O . PHE A 1 184 ? 11.515 -13.511 -12.470 1.00 97.38 184 PHE A O 1
ATOM 1377 N N . ASP A 1 185 ? 9.358 -14.030 -12.847 1.00 96.88 185 ASP A N 1
ATOM 1378 C CA . ASP A 1 185 ? 9.647 -15.009 -13.896 1.00 96.88 185 ASP A CA 1
ATOM 1379 C C . ASP A 1 185 ? 10.301 -14.339 -15.112 1.00 96.88 185 ASP A C 1
ATOM 1381 O O . ASP A 1 185 ? 11.270 -14.866 -15.662 1.00 96.88 185 ASP A O 1
ATOM 1385 N N . GLU A 1 186 ? 9.841 -13.142 -15.492 1.00 96.94 186 GLU A N 1
ATOM 1386 C CA . GLU A 1 186 ? 10.446 -12.357 -16.568 1.00 96.94 186 GLU A CA 1
ATOM 1387 C C . GLU A 1 186 ? 11.865 -11.896 -16.216 1.00 96.94 186 GLU A C 1
ATOM 1389 O O . GLU A 1 186 ? 12.762 -11.993 -17.053 1.00 96.94 186 GLU A O 1
ATOM 1394 N N . ARG A 1 187 ? 12.100 -11.447 -14.977 1.00 96.12 187 ARG A N 1
ATOM 1395 C CA . ARG A 1 187 ? 13.430 -11.047 -14.499 1.00 96.12 187 ARG A CA 1
ATOM 1396 C C . ARG A 1 187 ? 14.400 -12.217 -14.493 1.00 96.12 187 ARG A C 1
ATOM 1398 O O . ARG A 1 187 ? 15.528 -12.058 -14.946 1.00 96.12 187 ARG A O 1
ATOM 1405 N N . VAL A 1 188 ? 13.985 -13.388 -14.009 1.00 97.56 188 VAL A N 1
ATOM 1406 C CA . VAL A 1 188 ? 14.829 -14.592 -14.029 1.00 97.56 188 VAL A CA 1
ATOM 1407 C C . VAL A 1 188 ? 15.168 -14.979 -15.465 1.00 97.56 188 VAL A C 1
ATOM 1409 O O . VAL A 1 188 ? 16.341 -15.181 -15.774 1.00 97.56 188 VAL A O 1
ATOM 1412 N N . ALA A 1 189 ? 14.175 -15.022 -16.358 1.00 97.19 189 ALA A N 1
ATOM 1413 C CA . ALA A 1 189 ? 14.383 -15.382 -17.759 1.00 97.19 189 ALA A CA 1
ATOM 1414 C C . ALA A 1 189 ? 15.305 -14.399 -18.504 1.00 97.19 189 ALA A C 1
ATOM 1416 O O . ALA A 1 189 ? 16.095 -14.821 -19.346 1.00 97.19 189 ALA A O 1
ATOM 1417 N N . ALA A 1 190 ? 15.220 -13.106 -18.185 1.00 96.12 190 ALA A N 1
ATOM 1418 C CA . ALA A 1 190 ? 16.023 -12.053 -18.804 1.00 96.12 190 ALA A CA 1
ATOM 1419 C C . ALA A 1 190 ? 17.382 -11.808 -18.114 1.00 96.12 190 ALA A C 1
ATOM 1421 O O . ALA A 1 190 ? 18.167 -10.994 -18.592 1.00 96.12 190 ALA A O 1
ATOM 1422 N N . GLY A 1 191 ? 17.682 -12.492 -17.003 1.00 96.12 191 GLY A N 1
ATOM 1423 C CA . GLY A 1 191 ? 18.926 -12.289 -16.250 1.00 96.12 191 GLY A CA 1
ATOM 1424 C C . GLY A 1 191 ? 18.946 -11.035 -15.360 1.00 96.12 191 GLY A C 1
ATOM 1425 O O . GLY A 1 191 ? 20.016 -10.611 -14.935 1.00 96.12 191 GLY A O 1
ATOM 1426 N N . PHE A 1 192 ? 17.782 -10.467 -15.030 1.00 96.00 192 PHE A N 1
ATOM 1427 C CA . PHE A 1 192 ? 17.600 -9.292 -14.160 1.00 96.00 192 PHE A CA 1
ATOM 1428 C C . PHE A 1 192 ? 17.147 -9.644 -12.729 1.00 96.00 192 PHE A C 1
ATOM 1430 O O . PHE A 1 192 ? 16.584 -8.812 -12.016 1.00 96.00 192 PHE A O 1
ATOM 1437 N N . ALA A 1 193 ? 17.365 -10.883 -12.282 1.00 96.19 193 ALA A N 1
ATOM 1438 C CA . ALA A 1 193 ? 16.994 -11.370 -10.946 1.00 96.19 193 ALA A CA 1
ATOM 1439 C C . ALA A 1 193 ? 18.050 -11.055 -9.864 1.00 96.19 193 ALA A C 1
ATOM 1441 O O . ALA A 1 193 ? 18.354 -11.897 -9.018 1.00 96.19 193 ALA A O 1
ATOM 1442 N N . SER A 1 194 ? 18.614 -9.847 -9.905 1.00 95.44 194 SER A N 1
ATOM 1443 C CA . SER A 1 194 ? 19.500 -9.294 -8.878 1.00 95.44 194 SER A CA 1
ATOM 1444 C C . SER A 1 194 ? 19.007 -7.903 -8.484 1.00 95.44 194 SER A C 1
ATOM 1446 O O . SER A 1 194 ? 18.527 -7.173 -9.351 1.00 95.44 194 SER A O 1
ATOM 1448 N N . ILE A 1 195 ? 19.099 -7.564 -7.200 1.00 95.69 195 ILE A N 1
ATOM 1449 C CA . ILE A 1 195 ? 18.761 -6.245 -6.647 1.00 95.69 195 ILE A CA 1
ATOM 1450 C C . ILE A 1 195 ? 19.876 -5.867 -5.683 1.00 95.69 195 ILE A C 1
ATOM 1452 O O . ILE A 1 195 ? 20.149 -6.634 -4.761 1.00 95.69 195 ILE A O 1
ATOM 1456 N N . ASN A 1 196 ? 20.549 -4.733 -5.892 1.00 94.75 196 ASN A N 1
ATOM 1457 C CA . ASN A 1 196 ? 21.660 -4.294 -5.029 1.00 94.75 196 ASN A CA 1
ATOM 1458 C C . ASN A 1 196 ? 22.707 -5.404 -4.774 1.00 94.75 196 ASN A C 1
ATOM 1460 O O . ASN A 1 196 ? 23.188 -5.595 -3.660 1.00 94.75 196 ASN A O 1
ATOM 1464 N N . GLY A 1 197 ? 23.014 -6.215 -5.792 1.00 93.00 197 GLY A N 1
ATOM 1465 C CA . GLY A 1 197 ? 23.952 -7.344 -5.691 1.00 93.00 197 GLY A CA 1
ATOM 1466 C C . GLY A 1 197 ? 23.399 -8.622 -5.041 1.00 93.00 197 GLY A C 1
ATOM 1467 O O . GLY A 1 197 ? 24.089 -9.643 -5.035 1.00 93.00 197 GLY A O 1
ATOM 1468 N N . VAL A 1 198 ? 22.161 -8.613 -4.545 1.00 96.00 198 VAL A N 1
ATOM 1469 C CA . VAL A 1 198 ? 21.485 -9.782 -3.979 1.00 96.00 198 VAL A CA 1
ATOM 1470 C C . VAL A 1 198 ? 20.727 -10.527 -5.071 1.00 96.00 198 VAL A C 1
ATOM 1472 O O . VAL A 1 198 ? 19.777 -10.009 -5.658 1.00 96.00 198 VAL A O 1
ATOM 1475 N N . SER A 1 199 ? 21.115 -11.780 -5.321 1.00 96.56 199 SER A N 1
ATOM 1476 C CA . SER A 1 199 ? 20.368 -12.656 -6.227 1.00 96.56 199 SER A CA 1
ATOM 1477 C C . SER A 1 199 ? 19.056 -13.104 -5.591 1.00 96.56 199 SER A C 1
ATOM 1479 O O . SER A 1 199 ? 19.049 -13.688 -4.506 1.00 96.56 199 SER A O 1
ATOM 1481 N N . ILE A 1 200 ? 17.961 -12.900 -6.318 1.00 97.12 200 ILE A N 1
ATOM 1482 C CA . ILE A 1 200 ? 16.636 -13.433 -5.988 1.00 97.12 200 ILE A CA 1
ATOM 1483 C C . ILE A 1 200 ? 16.266 -14.633 -6.871 1.00 97.12 200 ILE A C 1
ATOM 1485 O O . ILE A 1 200 ? 15.163 -15.136 -6.773 1.00 97.12 200 ILE A O 1
ATOM 1489 N N . ALA A 1 201 ? 17.153 -15.122 -7.745 1.00 97.50 201 ALA A N 1
ATOM 1490 C CA . ALA A 1 201 ? 16.795 -16.140 -8.742 1.00 97.50 201 ALA A CA 1
ATOM 1491 C C . ALA A 1 201 ? 16.347 -17.496 -8.149 1.00 97.50 201 ALA A C 1
ATOM 1493 O O . ALA A 1 201 ? 15.611 -18.244 -8.797 1.00 97.50 201 ALA A O 1
ATOM 1494 N N . ASP A 1 202 ? 16.771 -17.822 -6.924 1.00 97.75 202 ASP A N 1
ATOM 1495 C CA . ASP A 1 202 ? 16.312 -19.014 -6.210 1.00 97.75 202 ASP A CA 1
ATOM 1496 C C . ASP A 1 202 ? 14.947 -18.761 -5.559 1.00 97.75 202 ASP A C 1
ATOM 1498 O O . ASP A 1 202 ? 14.842 -18.216 -4.460 1.00 97.75 202 ASP A O 1
ATOM 1502 N N . ARG A 1 203 ? 13.889 -19.227 -6.230 1.00 97.44 203 ARG A N 1
ATOM 1503 C CA . ARG A 1 203 ? 12.499 -19.101 -5.773 1.00 97.44 203 ARG A CA 1
ATOM 1504 C C . ARG A 1 203 ? 12.264 -19.666 -4.366 1.00 97.44 203 ARG A C 1
ATOM 1506 O O . ARG A 1 203 ? 11.441 -19.115 -3.636 1.00 97.44 203 ARG A O 1
ATOM 1513 N N . VAL A 1 204 ? 12.922 -20.766 -3.989 1.00 97.81 204 VAL A N 1
ATOM 1514 C CA . VAL A 1 204 ? 12.714 -21.393 -2.672 1.00 97.81 204 VAL A CA 1
ATOM 1515 C C . VAL A 1 204 ? 13.330 -20.517 -1.590 1.00 97.81 204 VAL A C 1
ATOM 1517 O O . VAL A 1 204 ? 12.649 -20.184 -0.619 1.00 97.81 204 VAL A O 1
ATOM 1520 N N . LYS A 1 205 ? 14.574 -20.079 -1.799 1.00 97.75 205 LYS A N 1
ATOM 1521 C CA . LYS A 1 205 ? 15.272 -19.186 -0.869 1.00 97.75 205 LYS A CA 1
ATOM 1522 C C . LYS A 1 205 ? 14.577 -17.827 -0.748 1.00 97.75 205 LYS A C 1
ATOM 1524 O O . LYS A 1 205 ? 14.397 -17.321 0.355 1.00 97.75 205 LYS A O 1
ATOM 1529 N N . SER A 1 206 ? 14.117 -17.260 -1.863 1.00 98.00 206 SER A N 1
ATOM 1530 C CA . SER A 1 206 ? 13.333 -16.021 -1.862 1.00 98.00 206 SER A CA 1
ATOM 1531 C C . SER A 1 206 ? 12.053 -16.153 -1.043 1.00 98.00 206 SER A C 1
ATOM 1533 O O . SER A 1 206 ? 11.731 -15.249 -0.278 1.00 98.00 206 SER A O 1
ATOM 1535 N N . LEU A 1 207 ? 11.343 -17.281 -1.142 1.00 98.06 207 LEU A N 1
ATOM 1536 C CA . LEU A 1 207 ? 10.139 -17.512 -0.346 1.00 98.06 207 LEU A CA 1
ATOM 1537 C C . LEU A 1 207 ? 10.441 -17.673 1.153 1.00 98.06 207 LEU A C 1
ATOM 1539 O O . LEU A 1 207 ? 9.629 -17.273 1.985 1.00 98.06 207 LEU A O 1
ATOM 1543 N N . GLU A 1 208 ? 11.587 -18.251 1.511 1.00 98.38 208 GLU A N 1
ATOM 1544 C CA . GLU A 1 208 ? 12.031 -18.340 2.904 1.00 98.38 208 GLU A CA 1
ATOM 1545 C C . GLU A 1 208 ? 12.280 -16.950 3.501 1.00 98.38 208 GLU A C 1
ATOM 1547 O O . GLU A 1 208 ? 11.678 -16.610 4.521 1.00 98.38 208 GLU A O 1
ATOM 1552 N N . TYR A 1 209 ? 13.063 -16.110 2.820 1.00 98.56 209 TYR A N 1
ATOM 1553 C CA . TYR A 1 209 ? 13.284 -14.729 3.252 1.00 98.56 209 TYR A CA 1
ATOM 1554 C C . TYR A 1 209 ? 11.995 -13.910 3.280 1.00 98.56 209 TYR A C 1
ATOM 1556 O O . TYR A 1 209 ? 11.755 -13.180 4.236 1.00 98.56 209 TYR A O 1
ATOM 1564 N N . ALA A 1 210 ? 11.123 -14.076 2.285 1.00 98.62 210 ALA A N 1
ATOM 1565 C CA . ALA A 1 210 ? 9.823 -13.419 2.245 1.00 98.62 210 ALA A CA 1
ATOM 1566 C C . ALA A 1 210 ? 8.988 -13.712 3.509 1.00 98.62 210 ALA A C 1
ATOM 1568 O O . ALA A 1 210 ? 8.393 -12.802 4.083 1.00 98.62 210 ALA A O 1
ATOM 1569 N N . ARG A 1 211 ? 8.984 -14.965 3.989 1.00 98.75 211 ARG A N 1
ATOM 1570 C CA . ARG A 1 211 ? 8.301 -15.348 5.239 1.00 98.75 211 ARG A CA 1
ATOM 1571 C C . ARG A 1 211 ? 8.963 -14.748 6.477 1.00 98.75 211 ARG A C 1
ATOM 1573 O O . ARG A 1 211 ? 8.247 -14.309 7.371 1.00 98.75 211 ARG A O 1
ATOM 1580 N N . GLN A 1 212 ? 10.295 -14.719 6.531 1.00 98.69 212 GLN A N 1
ATOM 1581 C CA . GLN A 1 212 ? 11.035 -14.109 7.643 1.00 98.69 212 GLN A CA 1
ATOM 1582 C C . GLN A 1 212 ? 10.749 -12.605 7.747 1.00 98.69 212 GLN A C 1
ATOM 1584 O O . GLN A 1 212 ? 10.465 -12.116 8.837 1.00 98.69 212 GLN A O 1
ATOM 1589 N N . ILE A 1 213 ? 10.722 -11.893 6.614 1.00 98.81 213 ILE A N 1
ATOM 1590 C CA . ILE A 1 213 ? 10.382 -10.463 6.554 1.00 98.81 213 ILE A CA 1
ATOM 1591 C C . ILE A 1 213 ? 8.972 -10.217 7.097 1.00 98.81 213 ILE A C 1
ATOM 1593 O O . ILE A 1 213 ? 8.790 -9.370 7.971 1.00 98.81 213 ILE A O 1
ATOM 1597 N N . VAL A 1 214 ? 7.973 -10.962 6.609 1.00 98.81 214 VAL A N 1
ATOM 1598 C CA . VAL A 1 214 ? 6.580 -10.814 7.066 1.00 98.81 214 VAL A CA 1
ATOM 1599 C C . VAL A 1 214 ? 6.453 -11.136 8.556 1.00 98.81 214 VAL A C 1
ATOM 1601 O O . VAL A 1 214 ? 5.795 -10.390 9.277 1.00 98.81 214 VAL A O 1
ATOM 1604 N N . GLY A 1 215 ? 7.106 -12.203 9.029 1.00 98.81 215 GLY A N 1
ATOM 1605 C CA . GLY A 1 215 ? 7.098 -12.600 10.439 1.00 98.81 215 GLY A CA 1
ATOM 1606 C C . GLY A 1 215 ? 7.689 -11.532 11.358 1.00 98.81 215 GLY A C 1
ATOM 1607 O O . GLY A 1 215 ? 7.020 -11.090 12.289 1.00 98.81 215 GLY A O 1
ATOM 1608 N N . PHE A 1 216 ? 8.896 -11.049 11.052 1.00 98.75 216 PHE A N 1
ATOM 1609 C CA . PHE A 1 216 ? 9.554 -9.999 11.833 1.00 98.75 216 PHE A CA 1
ATOM 1610 C C . PHE A 1 216 ? 8.737 -8.704 11.863 1.00 98.75 216 PHE A C 1
ATOM 1612 O O . PHE A 1 216 ? 8.523 -8.115 12.924 1.00 98.75 216 PHE A O 1
ATOM 1619 N N . ARG A 1 217 ? 8.230 -8.264 10.702 1.00 98.56 217 ARG A N 1
ATOM 1620 C CA . ARG A 1 217 ? 7.398 -7.056 10.629 1.00 98.56 217 ARG A CA 1
ATOM 1621 C C . ARG A 1 217 ? 6.097 -7.216 11.408 1.00 98.56 217 ARG A C 1
ATOM 1623 O O . ARG A 1 217 ? 5.663 -6.244 12.025 1.00 98.56 217 ARG A O 1
ATOM 1630 N N . ALA A 1 218 ? 5.492 -8.405 11.407 1.00 98.81 218 ALA A N 1
ATOM 1631 C CA . ALA A 1 218 ? 4.292 -8.687 12.187 1.00 98.81 218 ALA A CA 1
ATOM 1632 C C . ALA A 1 218 ? 4.551 -8.592 13.695 1.00 98.81 218 ALA A C 1
ATOM 1634 O O . ALA A 1 218 ? 3.848 -7.843 14.371 1.00 98.81 218 ALA A O 1
ATOM 1635 N N . GLU A 1 219 ? 5.586 -9.271 14.194 1.00 98.75 219 GLU A N 1
ATOM 1636 C CA . GLU A 1 219 ? 5.973 -9.261 15.610 1.00 98.75 219 GLU A CA 1
ATOM 1637 C C . GLU A 1 219 ? 6.303 -7.843 16.094 1.00 98.75 219 GLU A C 1
ATOM 1639 O O . GLU A 1 219 ? 5.703 -7.345 17.052 1.00 98.75 219 GLU A O 1
ATOM 1644 N N . SER A 1 220 ? 7.198 -7.156 15.378 1.00 98.50 220 SER A N 1
ATOM 1645 C CA . SER A 1 220 ? 7.633 -5.802 15.726 1.00 98.50 220 SER A CA 1
ATOM 1646 C C . SER A 1 220 ? 6.465 -4.809 15.725 1.00 98.50 220 SER A C 1
ATOM 1648 O O . SER A 1 220 ? 6.272 -4.061 16.686 1.00 98.50 220 SER A O 1
ATOM 1650 N N . THR A 1 221 ? 5.621 -4.838 14.687 1.00 98.69 221 THR A N 1
ATOM 1651 C CA . THR A 1 221 ? 4.493 -3.902 14.580 1.00 98.69 221 THR A CA 1
ATOM 1652 C C . THR A 1 221 ? 3.406 -4.206 15.604 1.00 98.69 221 THR A C 1
ATOM 1654 O O . THR A 1 221 ? 2.847 -3.277 16.179 1.00 98.69 221 THR A O 1
ATOM 1657 N N . ALA A 1 222 ? 3.108 -5.479 15.877 1.00 98.88 222 ALA A N 1
ATOM 1658 C CA . ALA A 1 222 ? 2.156 -5.847 16.921 1.00 98.88 222 ALA A CA 1
ATOM 1659 C C . ALA A 1 222 ? 2.620 -5.362 18.304 1.00 98.88 222 ALA A C 1
ATOM 1661 O O . ALA A 1 222 ? 1.800 -4.871 19.078 1.00 98.88 222 ALA A O 1
ATOM 1662 N N . GLY A 1 223 ? 3.925 -5.434 18.596 1.00 98.75 223 GLY A N 1
ATOM 1663 C CA . GLY A 1 223 ? 4.521 -4.821 19.788 1.00 98.75 223 GLY A CA 1
ATOM 1664 C C . GLY A 1 223 ? 4.244 -3.318 19.869 1.00 98.75 223 GLY A C 1
ATOM 1665 O O . GLY A 1 223 ? 3.635 -2.854 20.831 1.00 98.75 223 GLY A O 1
ATOM 1666 N N . LEU A 1 224 ? 4.576 -2.575 18.810 1.00 98.62 224 LEU A N 1
ATOM 1667 C CA . LEU A 1 224 ? 4.350 -1.126 18.743 1.00 98.62 224 LEU A CA 1
ATOM 1668 C C . LEU A 1 224 ? 2.866 -0.732 18.825 1.00 98.62 224 LEU A C 1
ATOM 1670 O O . LEU A 1 224 ? 2.532 0.322 19.366 1.00 98.62 224 LEU A O 1
ATOM 1674 N N . ILE A 1 225 ? 1.960 -1.561 18.299 1.00 98.88 225 ILE A N 1
ATOM 1675 C CA . ILE A 1 225 ? 0.512 -1.352 18.425 1.00 98.88 225 ILE A CA 1
ATOM 1676 C C . ILE A 1 225 ? 0.079 -1.476 19.887 1.00 98.88 225 ILE A C 1
ATOM 1678 O O . ILE A 1 225 ? -0.672 -0.624 20.359 1.00 98.88 225 ILE A O 1
ATOM 1682 N N . ARG A 1 226 ? 0.564 -2.491 20.616 1.00 98.81 226 ARG A N 1
ATOM 1683 C CA . ARG A 1 226 ? 0.273 -2.642 22.052 1.00 98.81 226 ARG A CA 1
ATOM 1684 C C . ARG A 1 226 ? 0.775 -1.430 22.838 1.00 98.81 226 ARG A C 1
ATOM 1686 O O . ARG A 1 226 ? -0.003 -0.845 23.580 1.00 98.81 226 ARG A O 1
ATOM 1693 N N . GLU A 1 227 ? 2.005 -0.984 22.584 1.00 98.62 227 GLU A N 1
ATOM 1694 C CA . GLU A 1 227 ? 2.568 0.223 23.210 1.00 98.62 227 GLU A CA 1
ATOM 1695 C C . GLU A 1 227 ? 1.755 1.488 22.889 1.00 98.62 227 GLU A C 1
ATOM 1697 O O . GLU A 1 227 ? 1.505 2.315 23.762 1.00 98.62 227 GLU A O 1
ATOM 1702 N N . THR A 1 228 ? 1.298 1.635 21.642 1.00 98.56 228 THR A N 1
ATOM 1703 C CA . THR A 1 228 ? 0.453 2.762 21.212 1.00 98.56 228 THR A CA 1
ATOM 1704 C C . THR A 1 228 ? -0.888 2.771 21.952 1.00 98.56 228 THR A C 1
ATOM 1706 O O . THR A 1 228 ? -1.354 3.827 22.380 1.00 98.56 228 THR A O 1
ATOM 1709 N N . ILE A 1 229 ? -1.502 1.599 22.143 1.00 98.56 229 ILE A N 1
ATOM 1710 C CA . ILE A 1 229 ? -2.755 1.457 22.896 1.00 98.56 229 ILE A CA 1
ATOM 1711 C C . ILE A 1 229 ? -2.533 1.754 24.384 1.00 98.56 229 ILE A C 1
ATOM 1713 O O . ILE A 1 229 ? -3.293 2.520 24.969 1.00 98.56 229 ILE A O 1
ATOM 1717 N N . GLU A 1 230 ? -1.473 1.212 24.989 1.00 98.25 230 GLU A N 1
ATOM 1718 C CA . GLU A 1 230 ? -1.112 1.465 26.393 1.00 98.25 230 GLU A CA 1
ATOM 1719 C C . GLU A 1 230 ? -0.803 2.945 26.663 1.00 98.25 230 GLU A C 1
ATOM 1721 O O . GLU A 1 230 ? -1.148 3.473 27.720 1.00 98.25 230 GLU A O 1
ATOM 1726 N N . ASN A 1 231 ? -0.205 3.635 25.690 1.00 97.56 231 ASN A N 1
ATOM 1727 C CA . ASN A 1 231 ? 0.033 5.077 25.724 1.00 97.56 231 ASN A CA 1
ATOM 1728 C C . ASN A 1 231 ? -1.251 5.911 25.523 1.00 97.56 231 ASN A C 1
ATOM 1730 O O . ASN A 1 231 ? -1.235 7.125 25.728 1.00 97.56 231 ASN A O 1
ATOM 1734 N N . GLY A 1 232 ? -2.361 5.286 25.120 1.00 98.12 232 GLY A N 1
ATOM 1735 C CA . GLY A 1 232 ? -3.624 5.964 24.833 1.00 98.12 232 GLY A CA 1
ATOM 1736 C C . GLY A 1 232 ? -3.592 6.799 23.552 1.00 98.12 232 GLY A C 1
ATOM 1737 O O . GLY A 1 232 ? -4.284 7.810 23.475 1.00 98.12 232 GLY A O 1
ATOM 1738 N N . GLY A 1 233 ? -2.770 6.423 22.567 1.00 98.06 233 GLY A N 1
ATOM 1739 C CA . GLY A 1 233 ? -2.657 7.100 21.275 1.00 98.06 233 GLY A CA 1
ATOM 1740 C C . GLY A 1 233 ? -1.236 7.077 20.713 1.00 98.06 233 GLY A C 1
ATOM 1741 O O . GLY A 1 233 ? -0.335 6.449 21.272 1.00 98.06 233 GLY A O 1
ATOM 1742 N N . THR A 1 234 ? -1.024 7.781 19.599 1.00 98.12 234 THR A N 1
ATOM 1743 C CA . THR A 1 234 ? 0.257 7.845 18.872 1.00 98.12 234 THR A CA 1
ATOM 1744 C C . THR A 1 234 ? 1.461 8.069 19.798 1.00 98.12 234 THR A C 1
ATOM 1746 O O . THR A 1 234 ? 1.537 9.080 20.503 1.00 98.12 234 THR A O 1
ATOM 1749 N N . LEU A 1 235 ? 2.452 7.172 19.742 1.00 96.56 235 LEU A N 1
ATOM 1750 C CA . LEU A 1 235 ? 3.704 7.331 20.486 1.00 96.56 235 LEU A CA 1
ATOM 1751 C C . LEU A 1 235 ? 4.444 8.619 20.069 1.00 96.56 235 LEU A C 1
ATOM 1753 O O . LEU A 1 235 ? 4.356 9.046 18.907 1.00 96.56 235 LEU A O 1
ATOM 1757 N N . PRO A 1 236 ? 5.196 9.266 20.980 1.00 90.75 236 PRO A N 1
ATOM 1758 C CA . PRO A 1 236 ? 6.043 10.398 20.625 1.00 90.75 236 PRO A CA 1
ATOM 1759 C C . PRO A 1 236 ? 6.989 10.041 19.477 1.00 90.75 236 PRO A C 1
ATOM 1761 O O . PRO A 1 236 ? 7.552 8.948 19.442 1.00 90.75 236 PRO A O 1
ATOM 1764 N N . ALA A 1 237 ? 7.188 10.978 18.548 1.00 78.31 237 ALA A N 1
ATOM 1765 C CA . ALA A 1 237 ? 8.152 10.776 17.476 1.00 78.31 237 ALA A CA 1
ATOM 1766 C C . ALA A 1 237 ? 9.535 10.457 18.082 1.00 78.31 237 ALA A C 1
ATOM 1768 O O . ALA A 1 237 ? 9.946 11.143 19.029 1.00 78.31 237 ALA A O 1
ATOM 1769 N N . PRO A 1 238 ? 10.272 9.464 17.549 1.00 69.31 238 PRO A N 1
ATOM 1770 C CA . PRO A 1 238 ? 11.609 9.154 18.031 1.00 69.31 238 PRO A CA 1
ATOM 1771 C C . PRO A 1 238 ? 12.471 10.419 18.044 1.00 69.31 238 PRO A C 1
ATOM 1773 O O . PRO A 1 238 ? 12.541 11.147 17.046 1.00 69.31 238 PRO A O 1
ATOM 1776 N N . GLN A 1 239 ? 13.135 10.704 19.167 1.00 56.88 239 GLN A N 1
ATOM 1777 C CA . GLN A 1 239 ? 14.116 11.785 19.205 1.00 56.88 239 GLN A CA 1
ATOM 1778 C C . GLN A 1 239 ? 15.220 11.439 18.206 1.00 56.88 239 GLN A C 1
ATOM 1780 O O . GLN A 1 239 ? 15.925 10.446 18.376 1.00 56.88 239 GLN A O 1
ATOM 1785 N N . ARG A 1 240 ? 15.371 12.247 17.149 1.00 50.22 240 ARG A N 1
ATOM 1786 C CA . ARG A 1 240 ? 16.481 12.095 16.204 1.00 50.22 240 ARG A CA 1
ATOM 1787 C C . ARG A 1 240 ? 17.794 12.282 16.964 1.00 50.22 240 ARG A C 1
ATOM 1789 O O . ARG A 1 240 ? 18.226 13.413 17.173 1.00 50.22 240 ARG A O 1
ATOM 1796 N N . GLN A 1 241 ? 18.443 11.190 17.359 1.00 40.62 241 GLN A N 1
ATOM 1797 C CA . GLN A 1 241 ? 19.862 11.234 17.690 1.00 40.62 241 GLN A CA 1
ATOM 1798 C C . GLN A 1 241 ? 20.590 11.646 16.409 1.00 40.62 241 GLN A C 1
ATOM 1800 O O . GLN A 1 241 ? 20.340 11.081 15.346 1.00 40.62 241 GLN A O 1
ATOM 1805 N N . GLY A 1 242 ? 21.407 12.699 16.476 1.00 37.59 242 GLY A N 1
ATOM 1806 C CA . GLY A 1 242 ? 22.111 13.239 15.316 1.00 37.59 242 GLY A CA 1
ATOM 1807 C C . GLY A 1 242 ? 22.980 12.171 14.650 1.00 37.59 242 GLY A C 1
ATOM 1808 O O . GLY A 1 242 ? 24.089 11.909 15.098 1.00 37.59 242 GLY A O 1
ATOM 1809 N N . GLY A 1 243 ? 22.469 11.567 13.580 1.00 32.38 243 GLY A N 1
ATOM 1810 C CA . GLY A 1 243 ? 23.121 10.528 12.793 1.00 32.38 243 GLY A CA 1
ATOM 1811 C C . GLY A 1 243 ? 22.710 10.671 11.331 1.00 32.38 243 GLY A C 1
ATOM 1812 O O . GLY A 1 243 ? 21.550 10.938 11.026 1.00 32.38 243 GLY A O 1
ATOM 1813 N N . ALA A 1 244 ? 23.691 10.597 10.435 1.00 39.06 244 ALA A N 1
ATOM 1814 C CA . ALA A 1 244 ? 23.590 10.949 9.023 1.00 39.06 244 ALA A CA 1
ATOM 1815 C C . ALA A 1 244 ? 22.494 10.160 8.277 1.00 39.06 244 ALA A C 1
ATOM 1817 O O . ALA A 1 244 ? 22.688 9.011 7.890 1.00 39.06 244 ALA A O 1
ATOM 1818 N N . GLY A 1 245 ? 21.351 10.804 8.034 1.00 32.38 245 GLY A N 1
ATOM 1819 C CA . GLY A 1 245 ? 20.276 10.258 7.213 1.00 32.38 245 GLY A CA 1
ATOM 1820 C C . GLY A 1 245 ? 20.617 10.291 5.722 1.00 32.38 245 GLY A C 1
ATOM 1821 O O . GLY A 1 245 ? 20.725 11.363 5.122 1.00 32.38 245 GLY A O 1
ATOM 1822 N N . ARG A 1 246 ? 20.715 9.113 5.100 1.00 42.31 246 ARG A N 1
ATOM 1823 C CA . ARG A 1 246 ? 20.292 8.933 3.704 1.00 42.31 246 ARG A CA 1
ATOM 1824 C C . ARG A 1 246 ? 18.765 8.818 3.720 1.00 42.31 246 ARG A C 1
ATOM 1826 O O . ARG A 1 246 ? 18.236 7.944 4.387 1.00 42.31 246 ARG A O 1
ATOM 1833 N N . GLY A 1 247 ? 18.082 9.710 3.003 1.00 36.16 247 GLY A N 1
ATOM 1834 C CA . GLY A 1 247 ? 16.624 9.669 2.822 1.00 36.16 247 GLY A CA 1
ATOM 1835 C C . GLY A 1 247 ? 15.894 10.825 3.502 1.00 36.16 247 GLY A C 1
ATOM 1836 O O . GLY A 1 247 ? 15.469 10.736 4.646 1.00 36.16 247 GLY A O 1
ATOM 1837 N N . GLY A 1 248 ? 15.760 11.937 2.781 1.00 30.92 248 GLY A N 1
ATOM 1838 C CA . GLY A 1 248 ? 15.013 13.114 3.222 1.00 30.92 248 GLY A CA 1
ATOM 1839 C C . GLY A 1 248 ? 15.630 14.388 2.665 1.00 30.92 248 GLY A C 1
ATOM 1840 O O . GLY A 1 248 ? 16.500 14.993 3.289 1.00 30.92 248 GLY A O 1
ATOM 1841 N N . ARG A 1 249 ? 15.197 14.821 1.473 1.00 40.38 249 ARG A N 1
ATOM 1842 C CA . ARG A 1 249 ? 15.543 16.142 0.921 1.00 40.38 249 ARG A CA 1
ATOM 1843 C C . ARG A 1 249 ? 14.811 17.241 1.710 1.00 40.38 249 ARG A C 1
ATOM 1845 O O . ARG A 1 249 ? 13.920 17.900 1.192 1.00 40.38 249 ARG A O 1
ATOM 1852 N N . GLY A 1 250 ? 15.217 17.452 2.959 1.00 30.44 250 GLY A N 1
ATOM 1853 C CA . GLY A 1 250 ? 14.915 18.651 3.735 1.00 30.44 250 GLY A CA 1
ATOM 1854 C C . GLY A 1 250 ? 15.897 19.766 3.373 1.00 30.44 250 GLY A C 1
ATOM 1855 O O . GLY A 1 250 ? 17.109 19.556 3.347 1.00 30.44 250 GLY A O 1
ATOM 1856 N N . ARG A 1 251 ? 15.377 20.954 3.050 1.00 40.28 251 ARG A N 1
ATOM 1857 C CA . ARG A 1 251 ? 16.161 22.160 2.750 1.00 40.28 251 ARG A CA 1
ATOM 1858 C C . ARG A 1 251 ? 16.897 22.635 4.011 1.00 40.28 251 ARG A C 1
ATOM 1860 O O . ARG A 1 251 ? 16.312 23.318 4.840 1.00 40.28 251 ARG A O 1
ATOM 1867 N N . GLY A 1 252 ? 18.180 22.302 4.129 1.00 31.50 252 GLY A N 1
ATOM 1868 C CA . GLY A 1 252 ? 19.114 22.918 5.074 1.00 31.50 252 GLY A CA 1
ATOM 1869 C C . GLY A 1 252 ? 20.210 23.651 4.307 1.00 31.50 252 GLY A C 1
ATOM 1870 O O . GLY A 1 252 ? 21.073 23.016 3.706 1.00 31.50 252 GLY A O 1
ATOM 1871 N N . ALA A 1 253 ? 20.156 24.983 4.281 1.00 36.22 253 ALA A N 1
ATOM 1872 C CA . ALA A 1 253 ? 21.184 25.822 3.676 1.00 36.22 253 ALA A CA 1
ATOM 1873 C C . ALA A 1 253 ? 22.390 25.931 4.625 1.00 36.22 253 ALA A C 1
ATOM 1875 O O . ALA A 1 253 ? 22.425 26.788 5.503 1.00 36.22 253 ALA A O 1
ATOM 1876 N N . GLY A 1 254 ? 23.367 25.038 4.460 1.00 34.88 254 GLY A N 1
ATOM 1877 C CA . GLY A 1 254 ? 24.715 25.212 5.004 1.00 34.88 254 GLY A CA 1
ATOM 1878 C C . GLY A 1 254 ? 25.561 26.101 4.076 1.00 34.88 254 GLY A C 1
ATOM 1879 O O . GLY A 1 254 ? 25.417 26.002 2.852 1.00 34.88 254 GLY A O 1
ATOM 1880 N N . PRO A 1 255 ? 26.443 26.970 4.602 1.00 42.19 255 PRO A N 1
ATOM 1881 C CA . PRO A 1 255 ? 27.251 27.863 3.782 1.00 42.19 255 PRO A CA 1
ATOM 1882 C C . PRO A 1 255 ? 28.424 27.085 3.166 1.00 42.19 255 PRO A C 1
ATOM 1884 O O . PRO A 1 255 ? 29.486 26.948 3.762 1.00 42.19 255 PRO A O 1
ATOM 1887 N N . GLY A 1 256 ? 28.197 26.529 1.975 1.00 47.19 256 GLY A N 1
ATOM 1888 C CA . GLY A 1 256 ? 29.206 25.799 1.192 1.00 47.19 256 GLY A CA 1
ATOM 1889 C C . GLY A 1 256 ? 28.652 25.056 -0.029 1.00 47.19 256 GLY A C 1
ATOM 1890 O O . GLY A 1 256 ? 29.253 24.091 -0.490 1.00 47.19 256 GLY A O 1
ATOM 1891 N N . GLY A 1 257 ? 27.471 25.442 -0.524 1.00 41.25 257 GLY A N 1
ATOM 1892 C CA . GLY A 1 257 ? 26.733 24.671 -1.519 1.00 41.25 257 GLY A CA 1
ATOM 1893 C C . GLY A 1 257 ? 27.362 24.724 -2.909 1.00 41.25 257 GLY A C 1
ATOM 1894 O O . GLY A 1 257 ? 27.168 25.696 -3.636 1.00 41.25 257 GLY A O 1
ATOM 1895 N N . GLN A 1 258 ? 28.013 23.635 -3.327 1.00 54.62 258 GLN A N 1
ATOM 1896 C CA . GLN A 1 258 ? 27.996 23.269 -4.742 1.00 54.62 258 GLN A CA 1
ATOM 1897 C C . GLN A 1 258 ? 26.528 23.268 -5.184 1.00 54.62 258 GLN A C 1
ATOM 1899 O O . GLN A 1 258 ? 25.699 22.571 -4.589 1.00 54.62 258 GLN A O 1
ATOM 1904 N N . GLN A 1 259 ? 26.184 24.098 -6.174 1.00 54.03 259 GLN A N 1
ATOM 1905 C CA . GLN A 1 259 ? 24.849 24.087 -6.764 1.00 54.03 259 GLN A CA 1
ATOM 1906 C C . GLN A 1 259 ? 24.544 22.655 -7.195 1.00 54.03 259 GLN A C 1
ATOM 1908 O O . GLN A 1 259 ? 25.274 22.079 -8.004 1.00 54.03 259 GLN A O 1
ATOM 1913 N N . ARG A 1 260 ? 23.486 22.067 -6.623 1.00 62.59 260 ARG A N 1
ATOM 1914 C CA . ARG A 1 260 ? 22.999 20.771 -7.090 1.00 62.59 260 ARG A CA 1
ATOM 1915 C C . ARG A 1 260 ? 22.727 20.907 -8.590 1.00 62.59 260 ARG A C 1
ATOM 1917 O O . ARG A 1 260 ? 22.031 21.855 -8.964 1.00 62.59 260 ARG A O 1
ATOM 1924 N N . PRO A 1 261 ? 23.263 20.006 -9.430 1.00 73.44 261 PRO A N 1
ATOM 1925 C CA . PRO A 1 261 ? 22.963 20.011 -10.851 1.00 73.44 261 PRO A CA 1
ATOM 1926 C C . PRO A 1 261 ? 21.451 20.060 -11.063 1.00 73.44 261 PRO A C 1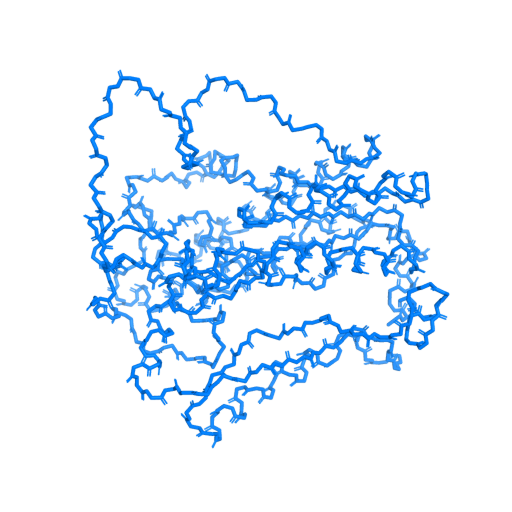
ATOM 1928 O O . PRO A 1 261 ? 20.703 19.441 -10.298 1.00 73.44 261 PRO A O 1
ATOM 1931 N N . ALA A 1 262 ? 21.000 20.776 -12.095 1.00 81.19 262 ALA A N 1
ATOM 1932 C CA . ALA A 1 262 ? 19.594 20.749 -12.482 1.00 81.19 262 ALA A CA 1
ATOM 1933 C C . ALA A 1 262 ? 19.134 19.282 -12.645 1.00 81.19 262 ALA A C 1
ATOM 1935 O O . ALA A 1 262 ? 19.936 18.463 -13.114 1.00 81.19 262 ALA A O 1
ATOM 1936 N N . PRO A 1 263 ? 17.904 18.917 -12.240 1.00 84.69 263 PRO A N 1
ATOM 1937 C CA . PRO A 1 263 ? 17.379 17.568 -12.456 1.00 84.69 263 PRO A CA 1
ATOM 1938 C C . PRO A 1 263 ? 17.463 17.178 -13.939 1.00 84.69 263 PRO A C 1
ATOM 1940 O O . PRO A 1 263 ? 17.260 18.031 -14.802 1.00 84.69 263 PRO A O 1
ATOM 1943 N N . ASP A 1 264 ? 17.801 15.922 -14.244 1.00 91.50 264 ASP A N 1
ATOM 1944 C CA . ASP A 1 264 ? 17.685 15.424 -15.619 1.00 91.50 264 ASP A CA 1
ATOM 1945 C C . ASP A 1 264 ? 16.189 15.371 -15.977 1.00 91.50 264 ASP A C 1
ATOM 1947 O O . ASP A 1 264 ? 15.424 14.748 -15.239 1.00 91.50 264 ASP A O 1
ATOM 1951 N N . PRO A 1 265 ? 15.734 16.031 -17.057 1.00 92.50 265 PRO A N 1
ATOM 1952 C CA . PRO A 1 265 ? 14.321 16.034 -17.434 1.00 92.50 265 PRO A CA 1
ATOM 1953 C C . PRO A 1 265 ? 13.796 14.646 -17.829 1.00 92.50 265 PRO A C 1
ATOM 1955 O O . PRO A 1 265 ? 12.585 14.463 -17.915 1.00 92.50 265 PRO A O 1
ATOM 1958 N N . ARG A 1 266 ? 14.684 13.674 -18.075 1.00 94.88 266 ARG A N 1
ATOM 1959 C CA . ARG A 1 266 ? 14.319 12.281 -18.355 1.00 94.88 266 ARG A CA 1
ATOM 1960 C C . ARG A 1 266 ? 14.120 11.453 -17.090 1.00 94.88 266 ARG A C 1
ATOM 1962 O O . ARG A 1 266 ? 13.675 10.319 -17.206 1.00 94.88 266 ARG A O 1
ATOM 1969 N N . THR A 1 267 ? 14.451 11.976 -15.908 1.00 95.06 267 THR A N 1
ATOM 1970 C CA . THR A 1 267 ? 14.309 11.238 -14.650 1.00 95.06 267 THR A CA 1
ATOM 1971 C C . THR A 1 267 ? 12.852 10.852 -14.397 1.00 95.06 267 THR A C 1
ATOM 1973 O O . THR A 1 267 ? 11.986 11.706 -14.224 1.00 95.06 267 THR A O 1
ATOM 1976 N N . MET A 1 268 ? 12.614 9.545 -14.342 1.00 94.56 268 MET A N 1
ATOM 1977 C CA . MET A 1 268 ? 11.360 8.887 -13.985 1.00 94.56 268 MET A CA 1
ATOM 1978 C C . MET A 1 268 ? 11.669 7.668 -13.104 1.00 94.56 268 MET A C 1
ATOM 1980 O O . MET A 1 268 ? 12.816 7.422 -12.729 1.00 94.56 268 MET A O 1
ATOM 1984 N N . GLY A 1 269 ? 10.650 6.900 -12.725 1.00 92.44 269 GLY A N 1
ATOM 1985 C CA . GLY A 1 269 ? 10.863 5.601 -12.088 1.00 92.44 269 GLY A CA 1
ATOM 1986 C C . GLY A 1 269 ? 11.153 5.646 -10.584 1.00 92.44 269 GLY A C 1
ATOM 1987 O O . GLY A 1 269 ? 11.266 4.593 -9.968 1.00 92.44 269 GLY A O 1
ATOM 1988 N N . GLY A 1 270 ? 11.237 6.840 -9.986 1.00 91.44 270 GLY A N 1
ATOM 1989 C CA . GLY A 1 270 ? 11.578 7.041 -8.570 1.00 91.44 270 GLY A CA 1
ATOM 1990 C C . GLY A 1 270 ? 13.082 7.168 -8.289 1.00 91.44 270 GLY A C 1
ATOM 1991 O O . GLY A 1 270 ? 13.461 7.490 -7.166 1.00 91.44 270 GLY A O 1
ATOM 1992 N N . GLY A 1 271 ? 13.937 6.969 -9.299 1.00 92.69 271 GLY A N 1
ATOM 1993 C CA . GLY A 1 271 ? 15.393 7.103 -9.197 1.00 92.69 271 GLY A CA 1
ATOM 1994 C C . GLY A 1 271 ? 15.950 8.369 -9.859 1.00 92.69 271 GLY A C 1
ATOM 1995 O O . GLY A 1 271 ? 15.278 9.394 -9.954 1.00 92.69 271 GLY A O 1
ATOM 1996 N N . ASP A 1 272 ? 17.206 8.307 -10.308 1.00 93.94 272 ASP A N 1
ATOM 1997 C CA . ASP A 1 272 ? 17.867 9.348 -11.109 1.00 93.94 272 ASP A CA 1
ATOM 1998 C C . ASP A 1 272 ? 18.394 8.720 -12.407 1.00 93.94 272 ASP A C 1
ATOM 2000 O O . ASP A 1 272 ? 19.165 7.757 -12.361 1.00 93.94 272 ASP A O 1
ATOM 2004 N N . CYS A 1 273 ? 17.997 9.266 -13.561 1.00 95.75 273 CYS A N 1
ATOM 2005 C CA . CYS A 1 273 ? 18.439 8.813 -14.886 1.00 95.75 273 CYS A CA 1
ATOM 2006 C C . CYS A 1 273 ? 19.973 8.804 -15.031 1.00 95.75 273 CYS A C 1
ATOM 2008 O O . CYS A 1 273 ? 20.540 7.987 -15.750 1.00 95.75 273 CYS A O 1
ATOM 2010 N N . ARG A 1 274 ? 20.685 9.672 -14.302 1.00 94.88 274 ARG A N 1
ATOM 2011 C CA . ARG A 1 274 ? 22.158 9.708 -14.319 1.00 94.88 274 ARG A CA 1
ATOM 2012 C C . ARG A 1 274 ? 22.802 8.574 -13.528 1.00 94.88 274 ARG A C 1
ATOM 2014 O O . ARG A 1 274 ? 23.975 8.292 -13.748 1.00 94.88 274 ARG A O 1
ATOM 2021 N N . ALA A 1 275 ? 22.073 7.993 -12.577 1.00 94.62 275 ALA A N 1
ATOM 2022 C CA . ALA A 1 275 ? 22.563 6.906 -11.737 1.00 94.62 275 ALA A CA 1
ATOM 2023 C C . ALA A 1 275 ? 22.346 5.542 -12.399 1.00 94.62 275 ALA A C 1
ATOM 2025 O O . ALA A 1 275 ? 23.181 4.657 -12.251 1.00 94.62 275 ALA A O 1
ATOM 2026 N N . ASN A 1 276 ? 21.246 5.385 -13.139 1.00 95.88 276 ASN A N 1
ATOM 2027 C CA . ASN A 1 276 ? 20.916 4.152 -13.839 1.00 95.88 276 ASN A CA 1
ATOM 2028 C C . ASN A 1 276 ? 20.036 4.460 -15.059 1.00 95.88 276 ASN A C 1
ATOM 2030 O O . ASN A 1 276 ? 19.072 5.222 -14.950 1.00 95.88 276 ASN A O 1
ATOM 2034 N N . GLU A 1 277 ? 20.344 3.854 -16.208 1.00 96.88 277 GLU A N 1
ATOM 2035 C CA . GLU A 1 277 ? 19.606 4.086 -17.455 1.00 96.88 277 GLU A CA 1
ATOM 2036 C C . GLU A 1 277 ? 18.127 3.696 -17.348 1.00 96.88 277 GLU A C 1
ATOM 2038 O O . GLU A 1 277 ? 17.279 4.341 -17.958 1.00 96.88 277 GLU A O 1
ATOM 2043 N N . TYR A 1 278 ? 17.766 2.724 -16.507 1.00 96.62 278 TYR A N 1
ATOM 2044 C CA . TYR A 1 278 ? 16.367 2.338 -16.303 1.00 96.62 278 TYR A CA 1
ATOM 2045 C C . TYR A 1 278 ? 15.546 3.354 -15.494 1.00 96.62 278 TYR A C 1
ATOM 2047 O O . TYR A 1 278 ? 14.354 3.144 -15.290 1.00 96.62 278 TYR A O 1
ATOM 2055 N N . ASN A 1 279 ? 16.146 4.468 -15.064 1.00 96.81 279 ASN A N 1
ATOM 2056 C CA . ASN A 1 279 ? 15.428 5.632 -14.539 1.00 96.81 279 ASN A CA 1
ATOM 2057 C C . ASN A 1 279 ? 15.182 6.711 -15.613 1.00 96.81 279 ASN A C 1
ATOM 2059 O O . ASN A 1 279 ? 14.678 7.789 -15.294 1.00 96.81 279 ASN A O 1
ATOM 2063 N N . CYS A 1 280 ? 15.576 6.478 -16.868 1.00 97.31 280 CYS A N 1
ATOM 2064 C CA . CYS A 1 280 ? 15.388 7.428 -17.961 1.00 97.31 280 CYS A CA 1
ATOM 2065 C C . CYS A 1 280 ? 14.096 7.138 -18.739 1.00 97.31 280 CYS A C 1
ATOM 2067 O O . CYS A 1 280 ? 13.808 6.001 -19.115 1.00 97.31 280 CYS A O 1
ATOM 2069 N N . SER A 1 281 ? 13.320 8.186 -19.013 1.00 96.56 281 SER A N 1
ATOM 2070 C CA . SER A 1 281 ? 12.024 8.118 -19.697 1.00 96.56 281 SER A CA 1
ATOM 2071 C C . SER A 1 281 ? 12.083 7.520 -21.106 1.00 96.56 281 SER A C 1
ATOM 2073 O O . SER A 1 281 ? 11.086 6.969 -21.570 1.00 96.56 281 SER A O 1
ATOM 2075 N N . ASP A 1 282 ? 13.239 7.600 -21.761 1.00 96.62 282 ASP A N 1
ATOM 2076 C CA . ASP A 1 282 ? 13.535 7.124 -23.112 1.00 96.62 282 ASP A CA 1
ATOM 2077 C C . ASP A 1 282 ? 14.104 5.695 -23.162 1.00 96.62 282 ASP A C 1
ATOM 2079 O O . ASP A 1 282 ? 14.214 5.126 -24.249 1.00 96.62 282 ASP A O 1
ATOM 2083 N N . THR A 1 283 ? 14.413 5.079 -22.017 1.00 97.69 283 THR A N 1
ATOM 2084 C CA . THR A 1 283 ? 14.952 3.713 -21.971 1.00 97.69 283 THR A CA 1
ATOM 2085 C C . THR A 1 283 ? 13.879 2.683 -22.343 1.00 97.69 283 THR A C 1
ATOM 2087 O O . THR A 1 283 ? 12.813 2.663 -21.713 1.00 97.69 283 THR A O 1
ATOM 2090 N N . PRO A 1 284 ? 14.116 1.805 -23.339 1.00 97.25 284 PRO A N 1
ATOM 2091 C CA . PRO A 1 284 ? 13.187 0.731 -23.683 1.00 97.25 284 PRO A CA 1
ATOM 2092 C C . PRO A 1 284 ? 12.922 -0.197 -22.495 1.00 97.25 284 PRO A C 1
ATOM 2094 O O . PRO A 1 284 ? 13.830 -0.492 -21.722 1.00 97.25 284 PRO A O 1
ATOM 2097 N N . ASN A 1 285 ? 11.684 -0.671 -22.350 1.00 96.94 285 ASN A N 1
ATOM 2098 C CA . ASN A 1 285 ? 11.357 -1.653 -21.320 1.00 96.94 285 ASN A CA 1
ATOM 2099 C C . ASN A 1 285 ? 12.075 -2.980 -21.620 1.00 96.94 285 ASN A C 1
ATOM 2101 O O . ASN A 1 285 ? 11.903 -3.532 -22.710 1.00 96.94 285 ASN A O 1
ATOM 2105 N N . PRO A 1 286 ? 12.911 -3.478 -20.692 1.00 94.62 286 PRO A N 1
ATOM 2106 C CA . PRO A 1 286 ? 13.708 -4.680 -20.920 1.00 94.62 286 PRO A CA 1
ATOM 2107 C C . PRO A 1 286 ? 12.900 -5.977 -20.760 1.00 94.62 286 PRO A C 1
ATOM 2109 O O . PRO A 1 286 ? 13.416 -7.053 -21.064 1.00 94.62 286 PRO A O 1
ATOM 2112 N N . LEU A 1 287 ? 11.658 -5.904 -20.268 1.00 95.56 287 LEU A N 1
ATOM 2113 C CA . LEU A 1 287 ? 10.788 -7.058 -20.062 1.00 95.56 287 LEU A CA 1
ATOM 2114 C C . LEU A 1 287 ? 9.643 -7.081 -21.091 1.00 95.56 287 LEU A C 1
ATOM 2116 O O . LEU A 1 287 ? 9.290 -6.045 -21.653 1.00 95.56 287 LEU A O 1
ATOM 2120 N N . PRO A 1 288 ? 9.022 -8.252 -21.341 1.00 95.88 288 PRO A N 1
ATOM 2121 C CA . PRO A 1 288 ? 7.835 -8.341 -22.192 1.00 95.88 288 PRO A CA 1
ATOM 2122 C C . PRO A 1 288 ? 6.683 -7.456 -21.698 1.00 95.88 288 PRO A C 1
ATOM 2124 O O . PRO A 1 288 ? 6.629 -7.099 -20.522 1.00 95.88 288 PRO A O 1
ATOM 2127 N N . GLU A 1 289 ? 5.713 -7.180 -22.569 1.00 94.94 289 GLU A N 1
ATOM 2128 C CA . GLU A 1 289 ? 4.493 -6.449 -22.202 1.00 94.94 289 GLU A CA 1
ATOM 2129 C C . GLU A 1 289 ? 3.794 -7.081 -20.982 1.00 94.94 289 GLU A C 1
ATOM 2131 O O . GLU A 1 289 ? 3.645 -8.308 -20.886 1.00 94.94 289 GLU A O 1
ATOM 2136 N N . ALA A 1 290 ? 3.364 -6.237 -20.041 1.00 93.75 290 ALA A N 1
ATOM 2137 C CA . ALA A 1 290 ? 2.656 -6.678 -18.850 1.00 93.75 290 ALA A CA 1
ATOM 2138 C C . ALA A 1 290 ? 1.313 -7.335 -19.199 1.00 93.75 290 ALA A C 1
ATOM 2140 O O . ALA A 1 290 ? 0.484 -6.790 -19.924 1.00 93.75 290 ALA A O 1
ATOM 2141 N N . LYS A 1 291 ? 1.055 -8.508 -18.613 1.00 93.31 291 LYS A N 1
ATOM 2142 C CA . LYS A 1 291 ? -0.181 -9.280 -18.825 1.00 93.31 291 LYS A CA 1
ATOM 2143 C C . LYS A 1 291 ? -1.257 -8.926 -17.798 1.00 93.31 291 LYS A C 1
ATOM 2145 O O . LYS A 1 291 ? -1.802 -9.803 -17.130 1.00 93.31 291 LYS A O 1
ATOM 2150 N N . THR A 1 292 ? -1.546 -7.640 -17.654 1.00 96.75 292 THR A N 1
ATOM 2151 C CA . THR A 1 292 ? -2.589 -7.121 -16.762 1.00 96.75 292 THR A CA 1
ATOM 2152 C C . THR A 1 292 ? -3.230 -5.881 -17.371 1.00 96.75 292 THR A C 1
ATOM 2154 O O . THR A 1 292 ? -2.630 -5.205 -18.200 1.00 96.75 292 THR A O 1
ATOM 2157 N N . ALA A 1 293 ? -4.463 -5.586 -16.968 1.00 97.69 293 ALA A N 1
ATOM 2158 C CA . ALA A 1 293 ? -5.104 -4.311 -17.269 1.00 97.69 293 ALA A CA 1
ATOM 2159 C C . ALA A 1 293 ? -4.942 -3.303 -16.122 1.00 97.69 293 ALA A C 1
ATOM 2161 O O . ALA A 1 293 ? -5.254 -2.135 -16.313 1.00 97.69 293 ALA A O 1
ATOM 2162 N N . TRP A 1 294 ? -4.504 -3.727 -14.933 1.00 98.38 294 TRP A N 1
ATOM 2163 C CA . TRP A 1 294 ? -4.464 -2.881 -13.742 1.00 98.38 294 TRP A CA 1
ATOM 2164 C C . TRP A 1 294 ? -3.187 -2.047 -13.682 1.00 98.38 294 TRP A C 1
ATOM 2166 O O . TRP A 1 294 ? -2.093 -2.598 -13.655 1.00 98.38 294 TRP A O 1
ATOM 2176 N N . ILE A 1 295 ? -3.333 -0.726 -13.569 1.00 98.38 295 ILE A N 1
ATOM 2177 C CA . ILE A 1 295 ? -2.208 0.213 -13.454 1.00 98.38 295 ILE A CA 1
ATOM 2178 C C . ILE A 1 295 ? -1.328 -0.133 -12.241 1.00 98.38 295 ILE A C 1
ATOM 2180 O O . ILE A 1 295 ? -0.112 -0.190 -12.381 1.00 98.38 295 ILE A O 1
ATOM 2184 N N . GLU A 1 296 ? -1.917 -0.455 -11.079 1.00 97.38 296 GLU A N 1
ATOM 2185 C CA . GLU A 1 296 ? -1.150 -0.841 -9.873 1.00 97.38 296 GLU A CA 1
ATOM 2186 C C . GLU A 1 296 ? -0.390 -2.173 -9.996 1.00 97.38 296 GLU A C 1
ATOM 2188 O O . GLU A 1 296 ? 0.434 -2.487 -9.139 1.00 97.38 296 GLU A O 1
ATOM 2193 N N . GLU A 1 297 ? -0.666 -2.960 -11.039 1.00 98.00 297 GLU A N 1
ATOM 2194 C CA . GLU A 1 297 ? 0.002 -4.231 -11.344 1.00 98.00 297 GLU A CA 1
ATOM 2195 C C . GLU A 1 297 ? 0.991 -4.100 -12.520 1.00 98.00 297 GLU A C 1
ATOM 2197 O O . GLU A 1 297 ? 1.576 -5.088 -12.960 1.00 98.00 297 GLU A O 1
ATOM 2202 N N . MET A 1 298 ? 1.175 -2.883 -13.031 1.00 98.31 298 MET A N 1
ATOM 2203 C CA . MET A 1 298 ? 2.147 -2.511 -14.057 1.00 98.31 298 MET A CA 1
ATOM 2204 C C . MET A 1 298 ? 3.324 -1.784 -13.405 1.00 98.31 298 MET A C 1
ATOM 2206 O O . MET A 1 298 ? 3.136 -1.066 -12.423 1.00 98.31 298 MET A O 1
ATOM 2210 N N . THR A 1 299 ? 4.534 -1.923 -13.944 1.00 98.12 299 THR A N 1
ATOM 2211 C CA . THR A 1 299 ? 5.649 -1.017 -13.616 1.00 98.12 299 THR A CA 1
ATOM 2212 C C . THR A 1 299 ? 5.407 0.357 -14.255 1.00 98.12 299 THR A C 1
ATOM 2214 O O . THR A 1 299 ? 4.559 0.505 -15.138 1.00 98.12 299 THR A O 1
ATOM 2217 N N . TRP A 1 300 ? 6.156 1.390 -13.861 1.00 97.94 300 TRP A N 1
ATOM 2218 C CA . TRP A 1 300 ? 6.014 2.708 -14.503 1.00 97.94 300 TRP A CA 1
ATOM 2219 C C . TRP A 1 300 ? 6.337 2.654 -16.012 1.00 97.94 300 TRP A C 1
ATOM 2221 O O . TRP A 1 300 ? 5.722 3.375 -16.801 1.00 97.94 300 TRP A O 1
ATOM 2231 N N . MET A 1 301 ? 7.263 1.772 -16.420 1.00 98.25 301 MET A N 1
ATOM 2232 C CA . MET A 1 301 ? 7.610 1.540 -17.827 1.00 98.25 301 MET A CA 1
ATOM 2233 C C . MET A 1 301 ? 6.465 0.851 -18.566 1.00 98.25 301 MET A C 1
ATOM 2235 O O . MET A 1 301 ? 6.123 1.266 -19.668 1.00 98.25 301 MET A O 1
ATOM 2239 N N . ASP A 1 302 ? 5.825 -0.143 -17.944 1.00 98.25 302 ASP A N 1
ATOM 2240 C CA . ASP A 1 302 ? 4.649 -0.806 -18.513 1.00 98.25 302 ASP A CA 1
ATOM 2241 C C . ASP A 1 302 ? 3.509 0.206 -18.747 1.00 98.25 302 ASP A C 1
ATOM 2243 O O . ASP A 1 302 ? 2.892 0.201 -19.810 1.00 98.25 302 ASP A O 1
ATOM 2247 N N . VAL A 1 303 ? 3.262 1.129 -17.804 1.00 98.38 303 VAL A N 1
ATOM 2248 C CA . VAL A 1 303 ? 2.241 2.182 -17.974 1.00 98.38 303 VAL A CA 1
ATOM 2249 C C . VAL A 1 303 ? 2.625 3.168 -19.079 1.00 98.38 303 VAL A C 1
ATOM 2251 O O . VAL A 1 303 ? 1.787 3.514 -19.915 1.00 98.38 303 VAL A O 1
ATOM 2254 N N . ARG A 1 304 ? 3.887 3.617 -19.116 1.00 98.00 304 ARG A N 1
ATOM 2255 C CA . ARG A 1 304 ? 4.409 4.481 -20.188 1.00 98.00 304 ARG A CA 1
ATOM 2256 C C . ARG A 1 304 ? 4.187 3.840 -21.560 1.00 98.00 304 ARG A C 1
ATOM 2258 O O . ARG A 1 304 ? 3.668 4.492 -22.466 1.00 98.00 304 ARG A O 1
ATOM 2265 N N . ASP A 1 305 ? 4.556 2.572 -21.699 1.00 98.38 305 ASP A N 1
ATOM 2266 C CA . ASP A 1 305 ? 4.502 1.842 -22.964 1.00 98.38 305 ASP A CA 1
ATOM 2267 C C . ASP A 1 305 ? 3.057 1.508 -23.364 1.00 98.38 305 ASP A C 1
ATOM 2269 O O . ASP A 1 305 ? 2.700 1.585 -24.542 1.00 98.38 305 ASP A O 1
ATOM 2273 N N . ALA A 1 306 ? 2.181 1.229 -22.394 1.00 98.00 306 ALA A N 1
ATOM 2274 C CA . ALA A 1 306 ? 0.744 1.094 -22.613 1.00 98.00 306 ALA A CA 1
ATOM 2275 C C . ALA A 1 306 ? 0.144 2.384 -23.204 1.00 98.00 306 ALA A C 1
ATOM 2277 O O . ALA A 1 306 ? -0.578 2.341 -24.200 1.00 98.00 306 ALA A O 1
ATOM 2278 N N . ILE A 1 307 ? 0.482 3.551 -22.648 1.00 97.69 307 ILE A N 1
ATOM 2279 C CA . ILE A 1 307 ? 0.027 4.844 -23.183 1.00 97.69 307 ILE A CA 1
ATOM 2280 C C . ILE A 1 307 ? 0.580 5.063 -24.597 1.00 97.69 307 ILE A C 1
ATOM 2282 O O . ILE A 1 307 ? -0.178 5.391 -25.513 1.00 97.69 307 ILE A O 1
ATOM 2286 N N . ALA A 1 308 ? 1.880 4.833 -24.802 1.00 97.38 308 ALA A N 1
ATOM 2287 C CA . ALA A 1 308 ? 2.534 5.008 -26.100 1.00 97.38 308 ALA A CA 1
ATOM 2288 C C . ALA A 1 308 ? 1.978 4.072 -27.190 1.00 97.38 308 ALA A C 1
ATOM 2290 O O . ALA A 1 308 ? 1.904 4.459 -28.356 1.00 97.38 308 ALA A O 1
ATOM 2291 N N . SER A 1 309 ? 1.540 2.866 -26.817 1.00 96.62 309 SER A N 1
ATOM 2292 C CA . SER A 1 309 ? 0.905 1.890 -27.716 1.00 96.62 309 SER A CA 1
ATOM 2293 C C . SER A 1 309 ? -0.589 2.147 -27.965 1.00 96.62 309 SER A C 1
ATOM 2295 O O . SER A 1 309 ? -1.228 1.402 -28.708 1.00 96.62 309 SER A O 1
ATOM 2297 N N . GLY A 1 310 ? -1.152 3.225 -27.406 1.00 97.38 310 GLY A N 1
ATOM 2298 C CA . GLY A 1 310 ? -2.508 3.685 -27.706 1.00 97.38 310 GLY A CA 1
ATOM 2299 C C . GLY A 1 310 ? -3.556 3.370 -26.639 1.00 97.38 310 GLY A C 1
ATOM 2300 O O . GLY A 1 310 ? -4.750 3.521 -26.913 1.00 97.38 310 GLY A O 1
ATOM 2301 N N . LYS A 1 311 ? -3.163 2.970 -25.420 1.00 97.94 311 LYS A N 1
ATOM 2302 C CA . LYS A 1 311 ? -4.091 2.952 -24.279 1.00 97.94 311 LYS A CA 1
ATOM 2303 C C . LYS A 1 311 ? -4.408 4.392 -23.868 1.00 97.94 311 LYS A C 1
ATOM 2305 O O . LYS A 1 311 ? -3.599 5.070 -23.245 1.00 97.94 311 LYS A O 1
ATOM 2310 N N . THR A 1 312 ? -5.594 4.864 -24.235 1.00 97.50 312 THR A N 1
ATOM 2311 C CA . THR A 1 312 ? -6.045 6.251 -24.018 1.00 97.50 312 THR A CA 1
ATOM 2312 C C . THR A 1 312 ? -7.200 6.368 -23.029 1.00 97.50 312 THR A C 1
ATOM 2314 O O . THR A 1 312 ? -7.610 7.476 -22.695 1.00 97.50 312 THR A O 1
ATOM 2317 N N . THR A 1 313 ? -7.740 5.243 -22.558 1.00 98.38 313 THR A N 1
ATOM 2318 C CA . THR A 1 313 ? -8.888 5.208 -21.643 1.00 98.38 313 THR A CA 1
ATOM 2319 C C . THR A 1 313 ? -8.485 4.593 -20.304 1.00 98.38 313 THR A C 1
ATOM 2321 O O . THR A 1 313 ? -7.944 3.492 -20.265 1.00 98.38 313 THR A O 1
ATOM 2324 N N . ALA A 1 314 ? -8.779 5.268 -19.194 1.00 98.00 314 ALA A N 1
ATOM 2325 C CA . ALA A 1 314 ? -8.643 4.703 -17.853 1.00 98.00 314 ALA A CA 1
ATOM 2326 C C . ALA A 1 314 ? -10.034 4.456 -17.255 1.00 98.00 314 ALA A C 1
ATOM 2328 O O . ALA A 1 314 ? -10.857 5.368 -17.182 1.00 98.00 314 ALA A O 1
ATOM 2329 N N . ILE A 1 315 ? -10.301 3.223 -16.830 1.00 98.56 315 ILE A N 1
ATOM 2330 C CA . ILE A 1 315 ? -11.522 2.846 -16.119 1.00 98.56 315 ILE A CA 1
ATOM 2331 C C . ILE A 1 315 ? -11.266 3.039 -14.626 1.00 98.56 315 ILE A C 1
ATOM 2333 O O . ILE A 1 315 ? -10.416 2.363 -14.044 1.00 98.56 315 ILE A O 1
ATOM 2337 N N . VAL A 1 316 ? -12.018 3.944 -14.005 1.00 97.75 316 VAL A N 1
ATOM 2338 C CA . VAL A 1 316 ? -12.006 4.160 -12.554 1.00 97.75 316 VAL A CA 1
ATOM 2339 C C . VAL A 1 316 ? -13.231 3.478 -11.968 1.00 97.75 316 VAL A C 1
ATOM 2341 O O . VAL A 1 316 ? -14.359 3.782 -12.348 1.00 97.75 316 VAL A O 1
ATOM 2344 N N . SER A 1 317 ? -13.003 2.522 -11.072 1.00 96.75 317 SER A N 1
ATOM 2345 C CA . SER A 1 317 ? -14.066 1.723 -10.465 1.00 96.75 317 SER A CA 1
ATOM 2346 C C . SER A 1 317 ? -14.211 2.048 -8.983 1.00 96.75 317 SER A C 1
ATOM 2348 O O . SER A 1 317 ? -13.216 2.148 -8.267 1.00 96.75 317 SER A O 1
ATOM 2350 N N . THR A 1 318 ? -15.454 2.212 -8.531 1.00 95.62 318 THR A N 1
ATOM 2351 C CA . THR A 1 318 ? -15.795 2.524 -7.139 1.00 95.62 318 THR A CA 1
ATOM 2352 C C . THR A 1 318 ? -16.661 1.411 -6.569 1.00 95.62 318 THR A C 1
ATOM 2354 O O . THR A 1 318 ? -17.728 1.109 -7.106 1.00 95.62 318 THR A O 1
ATOM 2357 N N . GLY A 1 319 ? -16.192 0.786 -5.497 1.00 93.69 319 GLY A N 1
ATOM 2358 C CA . GLY A 1 319 ? -16.892 -0.259 -4.769 1.00 93.69 319 GLY A CA 1
ATOM 2359 C C . GLY A 1 319 ? -16.941 0.062 -3.282 1.00 93.69 319 GLY A C 1
ATOM 2360 O O . GLY A 1 319 ? -16.125 0.821 -2.772 1.00 93.69 319 GLY A O 1
ATOM 2361 N N . GLY A 1 320 ? -17.945 -0.487 -2.609 1.00 93.06 320 GLY A N 1
ATOM 2362 C CA . GLY A 1 320 ? -18.220 -0.210 -1.206 1.00 93.06 320 GLY A CA 1
ATOM 2363 C C . GLY A 1 320 ? -18.078 -1.417 -0.292 1.00 93.06 320 GLY A C 1
ATOM 2364 O O . GLY A 1 320 ? -17.924 -2.561 -0.745 1.00 93.06 320 GLY A O 1
ATOM 2365 N N . ILE A 1 321 ? -18.161 -1.137 1.005 1.00 93.69 321 ILE A N 1
ATOM 2366 C CA . ILE A 1 321 ? -18.166 -2.116 2.088 1.00 93.69 321 ILE A CA 1
ATOM 2367 C C . ILE A 1 321 ? -19.494 -1.942 2.810 1.00 93.69 321 ILE A C 1
ATOM 2369 O O . ILE A 1 321 ? -19.683 -0.989 3.557 1.00 93.69 321 ILE A O 1
ATOM 2373 N N . GLU A 1 322 ? -20.406 -2.882 2.602 1.00 92.69 322 GLU A N 1
ATOM 2374 C CA . GLU A 1 322 ? -21.773 -2.744 3.099 1.00 92.69 322 GLU A CA 1
ATOM 2375 C C . GLU A 1 322 ? -22.297 -4.074 3.658 1.00 92.69 322 GLU A C 1
ATOM 2377 O O . GLU A 1 322 ? -21.806 -5.155 3.291 1.00 92.69 322 GLU A O 1
ATOM 2382 N N . PRO A 1 323 ? -23.297 -4.049 4.556 1.00 91.31 323 PRO A N 1
ATOM 2383 C CA . PRO A 1 323 ? -23.948 -5.257 5.010 1.00 91.31 323 PRO A CA 1
ATOM 2384 C C . PRO A 1 323 ? -24.659 -5.937 3.843 1.00 91.31 323 PRO A C 1
ATOM 2386 O O . PRO A 1 323 ? -25.513 -5.366 3.173 1.00 91.31 323 PRO A O 1
ATOM 2389 N N . ASN A 1 324 ? -24.334 -7.209 3.653 1.00 86.62 324 ASN A N 1
ATOM 2390 C CA . ASN A 1 324 ? -25.009 -8.085 2.710 1.00 86.62 324 ASN A CA 1
ATOM 2391 C C . ASN A 1 324 ? -25.791 -9.168 3.451 1.00 86.62 324 ASN A C 1
ATOM 2393 O O . ASN A 1 324 ? -25.630 -9.352 4.659 1.00 86.62 324 ASN A O 1
ATOM 2397 N N . GLY A 1 325 ? -26.629 -9.913 2.727 1.00 85.50 325 GLY A N 1
ATOM 2398 C CA . GLY A 1 325 ? -27.211 -11.145 3.264 1.00 85.50 325 GLY A CA 1
ATOM 2399 C C . GLY A 1 325 ? -26.136 -12.085 3.847 1.00 85.50 325 GLY A C 1
ATOM 2400 O O . GLY A 1 325 ? -24.948 -11.914 3.568 1.00 85.50 325 GLY A O 1
ATOM 2401 N N . PRO A 1 326 ? -26.530 -13.106 4.625 1.00 88.69 326 PRO A N 1
ATOM 2402 C CA . PRO A 1 326 ? -25.620 -13.894 5.471 1.00 88.69 326 PRO A CA 1
ATOM 2403 C C . PRO A 1 326 ? -24.493 -14.625 4.724 1.00 88.69 326 PRO A C 1
ATOM 2405 O O . PRO A 1 326 ? -23.543 -15.078 5.346 1.00 88.69 326 PRO A O 1
ATOM 2408 N N . TRP A 1 327 ? -24.592 -14.746 3.399 1.00 91.19 327 TRP A N 1
ATOM 2409 C CA . TRP A 1 327 ? -23.694 -15.551 2.568 1.00 91.19 327 TRP A CA 1
ATOM 2410 C C . TRP A 1 327 ? -22.771 -14.724 1.667 1.00 91.19 327 TRP A C 1
ATOM 2412 O O . TRP A 1 327 ? -22.086 -15.285 0.816 1.00 91.19 327 TRP A O 1
ATOM 2422 N N . LEU A 1 328 ? -22.772 -13.396 1.808 1.00 93.00 328 LEU A N 1
ATOM 2423 C CA . LEU A 1 328 ? -21.939 -12.500 1.013 1.00 93.00 328 LEU A CA 1
ATOM 2424 C C . LEU A 1 328 ? -21.039 -11.655 1.915 1.00 93.00 328 LEU A C 1
ATOM 2426 O O . LEU A 1 328 ? -21.488 -11.026 2.874 1.00 93.00 328 LEU A O 1
ATOM 2430 N N . VAL A 1 329 ? -19.760 -11.602 1.550 1.00 93.44 329 VAL A N 1
ATOM 2431 C CA . VAL A 1 329 ? -18.758 -10.735 2.181 1.00 93.44 329 VAL A CA 1
ATOM 2432 C C . VAL A 1 329 ? -19.150 -9.262 2.058 1.00 93.44 329 VAL A C 1
ATOM 2434 O O . VAL A 1 329 ? -19.817 -8.863 1.102 1.00 93.44 329 VAL A O 1
ATOM 2437 N N . THR A 1 330 ? -18.729 -8.426 3.007 1.00 93.75 330 THR A N 1
ATOM 2438 C CA . THR A 1 330 ? -19.095 -6.995 3.036 1.00 93.75 330 THR A CA 1
ATOM 2439 C C . THR A 1 330 ? -18.569 -6.226 1.823 1.00 93.75 330 THR A C 1
ATOM 2441 O O . THR A 1 330 ? -19.279 -5.400 1.261 1.00 93.75 330 THR A O 1
ATOM 2444 N N . GLY A 1 331 ? -17.374 -6.570 1.338 1.00 94.75 331 GLY A N 1
ATOM 2445 C CA . GLY A 1 331 ? -16.744 -5.947 0.170 1.00 94.75 331 GLY A CA 1
ATOM 2446 C C . GLY A 1 331 ? -17.173 -6.502 -1.194 1.00 94.75 331 GLY A C 1
ATOM 2447 O O . GLY A 1 331 ? -16.375 -6.439 -2.127 1.00 94.75 331 GLY A O 1
ATOM 2448 N N . LYS A 1 33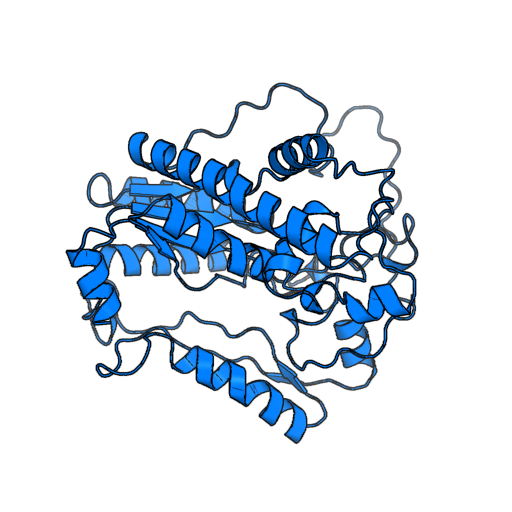2 ? -18.371 -7.099 -1.346 1.00 95.12 332 LYS A N 1
ATOM 2449 C CA . LYS A 1 332 ? -18.790 -7.795 -2.591 1.00 95.12 332 LYS A CA 1
ATOM 2450 C C . LYS A 1 332 ? -18.568 -6.965 -3.864 1.00 95.12 332 LYS A C 1
ATOM 2452 O O . LYS A 1 332 ? -18.173 -7.510 -4.892 1.00 95.12 332 LYS A O 1
ATOM 2457 N N . HIS A 1 333 ? -18.790 -5.653 -3.789 1.00 96.44 333 HIS A N 1
ATOM 2458 C CA . HIS A 1 333 ? -18.637 -4.735 -4.913 1.00 96.44 333 HIS A CA 1
ATOM 2459 C C . HIS A 1 333 ? -17.197 -4.735 -5.431 1.00 96.44 333 HIS A C 1
ATOM 2461 O O . HIS A 1 333 ? -16.972 -4.816 -6.635 1.00 96.44 333 HIS A O 1
ATOM 2467 N N . ASN A 1 334 ? -16.224 -4.774 -4.522 1.00 96.38 334 ASN A N 1
ATOM 2468 C CA . ASN A 1 334 ? -14.804 -4.778 -4.857 1.00 96.38 334 ASN A CA 1
ATOM 2469 C C . ASN A 1 334 ? -14.416 -6.052 -5.627 1.00 96.38 334 ASN A C 1
ATOM 2471 O O . ASN A 1 334 ? -13.692 -5.966 -6.615 1.00 96.38 334 ASN A O 1
ATOM 2475 N N . TYR A 1 335 ? -14.961 -7.219 -5.257 1.00 95.81 335 TYR A N 1
ATOM 2476 C CA . TYR A 1 335 ? -14.748 -8.475 -5.996 1.00 95.81 335 TYR A CA 1
ATOM 2477 C C . TYR A 1 335 ? -15.323 -8.421 -7.414 1.00 95.81 335 TYR A C 1
ATOM 2479 O O . TYR A 1 335 ? -14.657 -8.820 -8.370 1.00 95.81 335 TYR A O 1
ATOM 2487 N N . VAL A 1 336 ? -16.543 -7.893 -7.561 1.00 96.88 336 VAL A N 1
ATOM 2488 C CA . VAL A 1 336 ? -17.193 -7.730 -8.871 1.00 96.88 336 VAL A CA 1
ATOM 2489 C C . VAL A 1 336 ? -16.365 -6.815 -9.776 1.00 96.88 336 VAL A C 1
ATOM 2491 O O . VAL A 1 336 ? -16.127 -7.143 -10.937 1.00 96.88 336 VAL A O 1
ATOM 2494 N N . LEU A 1 337 ? -15.876 -5.690 -9.249 1.00 97.94 337 LEU A N 1
ATOM 2495 C CA . LEU A 1 337 ? -15.078 -4.726 -10.012 1.00 97.94 337 LEU A CA 1
ATOM 2496 C C . LEU A 1 337 ? -13.696 -5.280 -10.377 1.00 97.94 337 LEU A C 1
ATOM 2498 O O . LEU A 1 337 ? -13.262 -5.122 -11.521 1.00 97.94 337 LEU A O 1
ATOM 2502 N N . ARG A 1 338 ? -13.044 -5.997 -9.450 1.00 96.50 338 ARG A N 1
ATOM 2503 C CA . ARG A 1 338 ? -11.781 -6.708 -9.703 1.00 96.50 338 ARG A CA 1
ATOM 2504 C C . ARG A 1 338 ? -11.903 -7.735 -10.833 1.00 96.50 338 ARG A C 1
ATOM 2506 O O . ARG A 1 338 ? -10.976 -7.875 -11.625 1.00 96.50 338 ARG A O 1
ATOM 2513 N N . ALA A 1 339 ? -13.034 -8.430 -10.929 1.00 96.75 339 ALA A N 1
ATOM 2514 C CA . ALA A 1 339 ? -13.269 -9.407 -11.989 1.00 96.75 339 ALA A CA 1
ATOM 2515 C C . ALA A 1 339 ? -13.627 -8.751 -13.336 1.00 96.75 339 ALA A C 1
ATOM 2517 O O . ALA A 1 339 ? -13.149 -9.182 -14.384 1.00 96.75 339 ALA A O 1
ATOM 2518 N N . ASN A 1 340 ? -14.456 -7.703 -13.320 1.00 98.19 340 ASN A N 1
ATOM 2519 C CA . ASN A 1 340 ? -15.052 -7.169 -14.544 1.00 98.19 340 ASN A CA 1
ATOM 2520 C C . ASN A 1 340 ? -14.198 -6.119 -15.255 1.00 98.19 340 ASN A C 1
ATOM 2522 O O . ASN A 1 340 ? -14.267 -6.034 -16.481 1.00 98.19 340 ASN A O 1
ATOM 2526 N N . CYS A 1 341 ? -13.394 -5.325 -14.539 1.00 98.50 341 CYS A N 1
ATOM 2527 C CA . CYS A 1 341 ? -12.644 -4.246 -15.183 1.00 98.50 341 CYS A CA 1
ATOM 2528 C C . CYS A 1 341 ? -11.709 -4.744 -16.306 1.00 98.50 341 CYS A C 1
ATOM 2530 O O . CYS A 1 341 ? -11.789 -4.191 -17.404 1.00 98.50 341 CYS A O 1
ATOM 2532 N N . PRO A 1 342 ? -10.911 -5.821 -16.132 1.00 98.12 342 PRO A N 1
ATOM 2533 C CA . PRO A 1 342 ? -10.062 -6.334 -17.208 1.00 98.12 342 PRO A CA 1
ATOM 2534 C C . PRO A 1 342 ? -10.852 -6.793 -18.438 1.00 98.12 342 PRO A C 1
ATOM 2536 O O . PRO A 1 342 ? -10.428 -6.547 -19.564 1.00 98.12 342 PRO A O 1
ATOM 2539 N N . ALA A 1 343 ? -12.021 -7.412 -18.243 1.00 98.12 343 ALA A N 1
ATOM 2540 C CA . ALA A 1 343 ? -12.884 -7.833 -19.345 1.00 98.12 343 ALA A CA 1
ATOM 2541 C C . ALA A 1 343 ? -13.459 -6.630 -20.112 1.00 98.12 343 ALA A C 1
ATOM 2543 O O . ALA A 1 343 ? -13.482 -6.629 -21.343 1.00 98.12 343 ALA A O 1
ATOM 2544 N N . ILE A 1 344 ? -13.878 -5.578 -19.400 1.00 98.50 344 ILE A N 1
ATOM 2545 C CA . ILE A 1 344 ? -14.329 -4.321 -20.014 1.00 98.50 344 ILE A CA 1
ATOM 2546 C C . ILE A 1 344 ? -13.171 -3.669 -20.779 1.00 98.50 344 ILE A C 1
ATOM 2548 O O . ILE A 1 344 ? -13.342 -3.280 -21.932 1.00 98.50 344 ILE A O 1
ATOM 2552 N N . ALA A 1 345 ? -11.985 -3.598 -20.171 1.00 98.38 345 ALA A N 1
ATOM 2553 C CA . ALA A 1 345 ? -10.807 -3.008 -20.791 1.00 98.38 345 ALA A CA 1
ATOM 2554 C C . ALA A 1 345 ? -10.386 -3.747 -22.070 1.00 98.38 345 ALA A C 1
ATOM 2556 O O . ALA A 1 345 ? -10.069 -3.111 -23.077 1.00 98.38 345 ALA A O 1
ATOM 2557 N N . ALA A 1 346 ? -10.452 -5.082 -22.058 1.00 97.81 346 ALA A N 1
ATOM 2558 C CA . ALA A 1 346 ? -10.202 -5.914 -23.229 1.00 97.81 346 ALA A CA 1
ATOM 2559 C C . ALA A 1 346 ? -11.219 -5.653 -24.353 1.00 97.81 346 ALA A C 1
ATOM 2561 O O . ALA A 1 346 ? -10.817 -5.492 -25.502 1.00 97.81 346 ALA A O 1
ATOM 2562 N N . ASN A 1 347 ? -12.513 -5.542 -24.028 1.00 98.31 347 ASN A N 1
ATOM 2563 C CA . ASN A 1 347 ? -13.558 -5.235 -25.011 1.00 98.31 3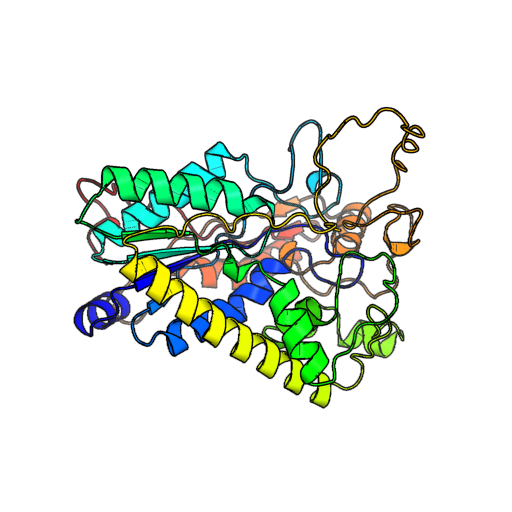47 ASN A CA 1
ATOM 2564 C C . ASN A 1 347 ? -13.409 -3.837 -25.632 1.00 98.31 347 ASN A C 1
ATOM 2566 O O . ASN A 1 347 ? -13.744 -3.652 -26.799 1.00 98.31 347 ASN A O 1
ATOM 2570 N N . LEU A 1 348 ? -12.910 -2.856 -24.872 1.00 98.25 348 LEU A N 1
ATOM 2571 C CA . LEU A 1 348 ? -12.605 -1.520 -25.394 1.00 98.25 348 LEU A CA 1
ATOM 2572 C C . LEU A 1 348 ? -11.335 -1.507 -26.262 1.00 98.25 348 LEU A C 1
ATOM 2574 O O . LEU A 1 348 ? -11.210 -0.684 -27.164 1.00 98.25 348 LEU A O 1
ATOM 2578 N N . GLY A 1 349 ? -10.374 -2.396 -25.993 1.00 97.31 349 GLY A N 1
ATOM 2579 C CA . GLY A 1 349 ? -9.103 -2.513 -26.717 1.00 97.31 349 GLY A CA 1
ATOM 2580 C C . GLY A 1 349 ? -8.073 -1.429 -26.371 1.00 97.31 349 GLY A C 1
ATOM 2581 O O . GLY A 1 349 ? -6.876 -1.713 -26.308 1.00 97.31 349 GLY A O 1
ATOM 2582 N N . ASN A 1 350 ? -8.518 -0.212 -26.051 1.00 98.12 350 ASN A N 1
ATOM 2583 C CA . ASN A 1 350 ? -7.682 0.952 -25.740 1.00 98.12 350 ASN A CA 1
ATOM 2584 C C . ASN A 1 350 ? -7.728 1.381 -24.260 1.00 98.12 350 ASN A C 1
ATOM 2586 O O . ASN A 1 350 ? -7.355 2.516 -23.950 1.00 98.12 350 ASN A O 1
ATOM 2590 N N . ALA A 1 351 ? -8.203 0.519 -23.354 1.00 98.50 351 ALA A N 1
ATOM 2591 C CA . ALA A 1 351 ? -8.375 0.873 -21.948 1.00 98.50 351 ALA A CA 1
ATOM 2592 C C . ALA A 1 351 ? -7.467 0.101 -20.978 1.00 98.50 351 ALA A C 1
ATOM 2594 O O . ALA A 1 351 ? -7.024 -1.013 -21.269 1.00 98.50 351 ALA A O 1
ATOM 2595 N N . VAL A 1 352 ? -7.232 0.716 -19.817 1.00 98.44 352 VAL A N 1
ATOM 2596 C CA . VAL A 1 352 ? -6.603 0.155 -18.609 1.00 98.44 352 VAL A CA 1
ATOM 2597 C C . VAL A 1 352 ? -7.480 0.443 -17.385 1.00 98.44 352 VAL A C 1
ATOM 2599 O O . VAL A 1 352 ? -8.377 1.284 -17.434 1.00 98.44 352 VAL A O 1
ATOM 2602 N N . CYS A 1 353 ? -7.233 -0.250 -16.281 1.00 98.69 353 CYS A N 1
ATOM 2603 C CA . CYS A 1 353 ? -7.970 -0.161 -15.027 1.00 98.69 353 CYS A CA 1
ATOM 2604 C C . CYS A 1 353 ? -7.139 0.562 -13.963 1.00 98.69 353 CYS A C 1
ATOM 2606 O O . CYS A 1 353 ? -6.058 0.102 -13.595 1.00 98.69 353 CYS A O 1
ATOM 2608 N N . ALA A 1 354 ? -7.659 1.661 -13.420 1.00 98.25 354 ALA A N 1
ATOM 2609 C CA . ALA A 1 354 ? -7.141 2.216 -12.173 1.00 98.25 354 ALA A CA 1
ATOM 2610 C C . ALA A 1 354 ? -7.503 1.284 -10.999 1.00 98.25 354 ALA A C 1
ATOM 2612 O O . ALA A 1 354 ? -8.475 0.532 -11.113 1.00 98.25 354 ALA A O 1
ATOM 2613 N N . PRO A 1 355 ? -6.770 1.312 -9.870 1.00 96.94 355 PRO A N 1
ATOM 2614 C CA . PRO A 1 355 ? -7.126 0.540 -8.681 1.00 96.94 355 PRO A CA 1
ATOM 2615 C C . PRO A 1 355 ? -8.570 0.801 -8.259 1.00 96.94 355 PRO A C 1
ATOM 2617 O O . PRO A 1 355 ? -9.051 1.932 -8.335 1.00 96.94 355 PRO A O 1
ATOM 2620 N N . VAL A 1 356 ? -9.254 -0.241 -7.784 1.00 97.56 356 VAL A N 1
ATOM 2621 C CA . VAL A 1 356 ? -10.598 -0.085 -7.213 1.00 97.56 356 VAL A CA 1
ATOM 2622 C C . VAL A 1 356 ? -10.521 0.872 -6.021 1.00 97.56 356 VAL A C 1
ATOM 2624 O O . VAL A 1 356 ? -9.707 0.654 -5.116 1.00 97.56 356 VAL A O 1
ATOM 2627 N N . ILE A 1 357 ? -11.373 1.898 -6.027 1.00 96.69 357 ILE A N 1
ATOM 2628 C CA . ILE A 1 357 ? -11.648 2.758 -4.874 1.00 96.69 357 ILE A CA 1
ATOM 2629 C C . ILE A 1 357 ? -12.655 2.007 -4.006 1.00 96.69 357 ILE A C 1
ATOM 2631 O O . ILE A 1 357 ? -13.789 1.804 -4.428 1.00 96.69 357 ILE A O 1
ATOM 2635 N N . GLU A 1 358 ? -12.218 1.548 -2.835 1.00 96.31 358 GLU A N 1
ATOM 2636 C CA . GLU A 1 358 ? -12.956 0.588 -1.991 1.00 96.31 358 GLU A CA 1
ATOM 2637 C C . GLU A 1 358 ? -13.775 1.262 -0.874 1.00 96.31 358 GLU A C 1
ATOM 2639 O O . GLU A 1 358 ? -14.374 0.573 -0.048 1.00 96.31 358 GLU A O 1
ATOM 2644 N N . PHE A 1 359 ? -13.796 2.600 -0.853 1.00 95.19 359 PHE A N 1
ATOM 2645 C CA . PHE A 1 359 ? -14.499 3.429 0.125 1.00 95.19 359 PHE A CA 1
ATOM 2646 C C . PHE A 1 359 ? -15.456 4.382 -0.598 1.00 95.19 359 PHE A C 1
ATOM 2648 O O . PHE A 1 359 ? -15.040 5.139 -1.478 1.00 95.19 359 PHE A O 1
ATOM 2655 N N . VAL A 1 360 ? -16.738 4.338 -0.231 1.00 94.69 360 VAL A N 1
ATOM 2656 C CA . VAL A 1 360 ? -17.824 5.132 -0.828 1.00 94.69 360 VAL A CA 1
ATOM 2657 C C . VAL A 1 360 ? -18.801 5.590 0.263 1.00 94.69 360 VAL A C 1
ATOM 2659 O O . VAL A 1 360 ? -18.753 5.067 1.376 1.00 94.69 360 VAL A O 1
ATOM 2662 N N . PRO A 1 361 ? -19.701 6.549 -0.018 1.00 94.50 361 PRO A N 1
ATOM 2663 C CA . PRO A 1 361 ? -20.773 6.893 0.910 1.00 94.50 361 PRO A CA 1
ATOM 2664 C C . PRO A 1 361 ? -21.762 5.732 1.096 1.00 94.50 361 PRO A C 1
ATOM 2666 O O . PRO A 1 361 ? -22.425 5.327 0.145 1.00 94.50 361 PRO A O 1
ATOM 2669 N N . GLU A 1 362 ? -21.904 5.259 2.335 1.00 93.06 362 GLU A N 1
ATOM 2670 C CA . GLU A 1 362 ? -22.787 4.138 2.717 1.00 93.06 362 GLU A CA 1
ATOM 2671 C C . GLU A 1 362 ? -23.964 4.587 3.618 1.00 93.06 362 GLU A C 1
ATOM 2673 O O . GLU A 1 362 ? -24.775 3.796 4.109 1.00 93.06 362 GLU A O 1
ATOM 2678 N N . GLY A 1 363 ? -24.080 5.895 3.848 1.00 93.88 363 GLY A N 1
ATOM 2679 C CA . GLY A 1 363 ? -25.036 6.509 4.766 1.00 93.88 363 GLY A CA 1
ATOM 2680 C C . GLY A 1 363 ? -24.374 7.566 5.644 1.00 93.88 363 GLY A C 1
ATOM 2681 O O . GLY A 1 363 ? -23.208 7.909 5.464 1.00 93.88 363 GLY A O 1
ATOM 2682 N N . SER A 1 364 ? -25.133 8.114 6.589 1.00 95.00 364 SER A N 1
ATOM 2683 C CA . SER A 1 364 ? -24.618 9.067 7.578 1.00 95.00 364 SER A CA 1
ATOM 2684 C C . SER A 1 364 ? -23.883 8.318 8.687 1.00 95.00 364 SER A C 1
ATOM 2686 O O . SER A 1 364 ? -24.412 7.324 9.184 1.00 95.00 364 SER A O 1
ATOM 2688 N N . ILE A 1 365 ? -22.709 8.812 9.092 1.00 94.31 365 ILE A N 1
ATOM 2689 C CA . ILE A 1 365 ? -21.940 8.260 10.219 1.00 94.31 365 ILE A CA 1
ATOM 2690 C C . ILE A 1 365 ? -22.625 8.618 11.549 1.00 94.31 365 ILE A C 1
ATOM 2692 O O . ILE A 1 365 ? -22.846 7.740 12.379 1.00 94.31 365 ILE A O 1
ATOM 2696 N N . GLU A 1 366 ? -23.055 9.877 11.718 1.00 92.81 366 GLU A N 1
ATOM 2697 C CA . GLU A 1 366 ? -23.726 10.351 12.935 1.00 92.81 366 GLU A CA 1
ATOM 2698 C C . GLU A 1 366 ? -24.890 11.330 12.624 1.00 92.81 366 GLU A C 1
ATOM 2700 O O . GLU A 1 366 ? -24.662 12.366 11.994 1.00 92.81 366 GLU A O 1
ATOM 2705 N N . PRO A 1 367 ? -26.145 11.029 13.037 1.00 93.94 367 PRO A N 1
ATOM 2706 C CA . PRO A 1 367 ? -26.602 9.722 13.517 1.00 93.94 367 PRO A CA 1
ATOM 2707 C C . PRO A 1 367 ? -26.541 8.662 12.401 1.00 93.94 367 PRO A C 1
ATOM 2709 O O . PRO A 1 367 ? -26.747 8.981 11.230 1.00 93.94 367 PRO A O 1
ATOM 2712 N N . GLN A 1 368 ? -26.324 7.391 12.762 1.00 94.44 368 GLN A N 1
ATOM 2713 C CA . GLN A 1 368 ? -26.201 6.297 11.789 1.00 94.44 368 GLN A CA 1
ATOM 2714 C C . GLN A 1 368 ? -27.450 6.147 10.896 1.00 94.44 368 GLN A C 1
ATOM 2716 O O . GLN A 1 368 ? -28.582 5.940 11.361 1.00 94.44 368 GLN A O 1
ATOM 2721 N N . SER A 1 369 ? -27.248 6.190 9.579 1.00 95.62 369 SER A N 1
ATOM 2722 C CA . SER A 1 369 ? -28.301 5.984 8.576 1.00 95.62 369 SER A CA 1
ATOM 2723 C C . SER A 1 369 ? -27.848 5.028 7.467 1.00 95.62 369 SER A C 1
ATOM 2725 O O . SER A 1 369 ? -26.664 4.739 7.337 1.00 95.62 369 SER A O 1
ATOM 2727 N N . GLY A 1 370 ? -28.788 4.490 6.684 1.00 93.62 370 GLY A N 1
ATOM 2728 C CA . GLY A 1 370 ? -28.449 3.568 5.594 1.00 93.62 370 GLY A CA 1
ATOM 2729 C C . GLY A 1 370 ? -27.711 2.315 6.077 1.00 93.62 370 GLY A C 1
ATOM 2730 O O . GLY A 1 370 ? -28.130 1.678 7.050 1.00 93.62 370 GLY A O 1
ATOM 2731 N N . HIS A 1 371 ? -26.619 1.976 5.393 1.00 92.75 371 HIS A N 1
ATOM 2732 C CA . HIS A 1 371 ? -25.790 0.808 5.678 1.00 92.75 371 HIS A CA 1
ATOM 2733 C C . HIS A 1 371 ? -24.935 0.968 6.942 1.00 92.75 371 HIS A C 1
ATOM 2735 O O . HIS A 1 371 ? -24.656 -0.038 7.591 1.00 92.75 371 HIS A O 1
ATOM 2741 N N . MET A 1 372 ? -24.667 2.205 7.380 1.00 94.00 372 MET A N 1
ATOM 2742 C CA . MET A 1 372 ? -23.942 2.511 8.626 1.00 94.00 372 MET A CA 1
ATOM 2743 C C . MET A 1 372 ? -24.661 2.053 9.903 1.00 94.00 372 MET A C 1
ATOM 2745 O O . MET A 1 372 ? -24.103 2.151 10.987 1.00 94.00 372 MET A O 1
ATOM 2749 N N . ARG A 1 373 ? -25.908 1.568 9.817 1.00 91.38 373 ARG A N 1
ATOM 2750 C CA . ARG A 1 373 ? -26.638 0.990 10.963 1.00 91.38 373 ARG A CA 1
ATOM 2751 C C . ARG A 1 373 ? -26.198 -0.430 11.321 1.00 91.38 373 ARG A C 1
ATOM 2753 O O . ARG A 1 373 ? -26.680 -0.971 12.313 1.00 91.38 373 ARG A O 1
ATOM 2760 N N . SER A 1 374 ? -25.386 -1.065 10.480 1.00 86.19 374 SER A N 1
ATOM 2761 C CA . SER A 1 374 ? -24.861 -2.411 10.710 1.00 86.19 374 SER A CA 1
ATOM 2762 C C . SER A 1 374 ? -23.338 -2.361 10.807 1.00 86.19 374 SER A C 1
ATOM 2764 O O . SER A 1 374 ? -22.736 -1.656 10.002 1.00 86.19 374 SER A O 1
ATOM 2766 N N . PRO A 1 375 ? -22.730 -3.112 11.740 1.00 72.62 375 PRO A N 1
ATOM 2767 C CA . PRO A 1 375 ? -21.280 -3.169 11.889 1.00 72.62 375 PRO A CA 1
ATOM 2768 C C . PRO A 1 375 ? -20.557 -3.861 10.723 1.00 72.62 375 PRO A C 1
ATOM 2770 O O . PRO A 1 375 ? -21.124 -4.807 10.110 1.00 72.62 375 PRO A O 1
#

Radius of gyration: 21.05 Å; chains: 1; bounding box: 58×49×54 Å

Secondary structure (DSSP, 8-state):
-HHHHHHHHTT--EEEEEE-----BTTTB-TTHHHHHHHHHHHHHHHHHSSEEEPPPB--B--S-TTTT-GGGGSTT--B--HHHHHHHHHHHHHHHHHHT-SEEEEEESSTTHHHHHHHHHHHHHHHHGGG-EEEE-GGGG-HHHHHHHHHHTT----S--SSS--HHHHHHHHHH-GGGGTHHHHHHHT--EETTEE---HHHHHHHHHHHHHHHHHHHHHHHHHHHHTTS-PPPP---S---SS-------TT-PPPPPPPTTB-TTS-TTT-GGGBTTSPPSSPPPS-SBGGGS-HHHHHHHHHTT--EEE--B-------TTS-TTHHHHHHHHHHHHHHHHHSSEEEPPPB-----S-TTTT-GGGG--